Protein AF-A0A2E7BQ37-F1 (afdb_monome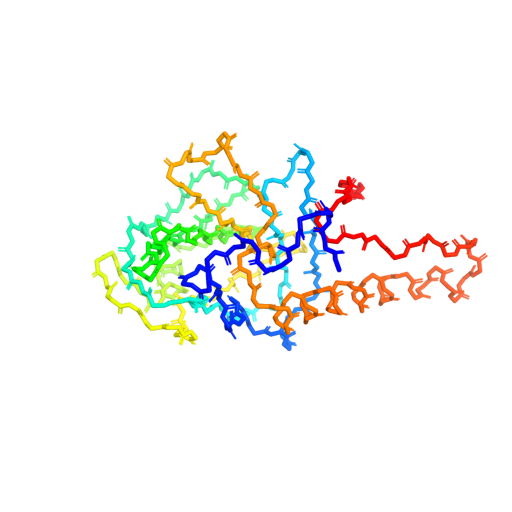r)

Sequence (196 aa):
MVNGISLSELPATQTMTVMPFDPAAVTLISAFGPSHTGIDINTITGGRFLSPGTGIVTLVQLNTGQGRPGTNYRVRIHLTSTGLNALYHFEIDGSISDQTQRDNILVALGDRVTAGQHIGNLWSLGPHAHVHFDMLDAGGRDAVRCPLVYFSPAVATTWESLYDTKIRERDRERIENNRGTFPSLPDLCNDVDLPN

Foldseek 3Di:
DPPPPPLVPPPPLQAFAAAQWDLVFFQAWWFDDPVALFIWTDGDAFTWGWASFWFWWADWAWQPVDDPPEGKIKIWTQHPSHRKIKIKIWDAVYYDDPVVSVVQAPDDHGDTHGHGHTGGTRRHPDPPTTIGIFIAHPVGSVPRAYPLSRYDPVNSVSVLVSNQVSVCVVCVVVVVVVVDDDDDRDDRGYDDTDDD

Mean predicted aligned error: 8.18 Å

Nearest PDB structures (foldseek):
  2hsi-assembly2_B  TM=7.087E-01  e=1.845E-05  Pseudomonas aeruginosa PAO1
  2hsi-assembly1_A  TM=6.575E-01  e=1.475E-05  Pseudomonas aeruginosa PAO1
  8a40-assembly1_H  TM=4.643E-01  e=3.265E+00  Sus scrofa
  3v0b-assembly1_B  TM=2.134E-01  e=5.450E-01  Clostridium botulinum
  2jgs-assembly1_A  TM=2.708E-01  e=4.083E+00  Gallus gallus

Structure (mmCIF, N/CA/C/O backbone):
data_AF-A0A2E7BQ37-F1
#
_entry.id   AF-A0A2E7BQ37-F1
#
loop_
_atom_site.group_PDB
_atom_site.id
_atom_site.type_symbol
_atom_site.label_atom_id
_atom_site.label_alt_id
_atom_site.label_comp_id
_atom_site.label_asym_id
_atom_site.label_entity_id
_atom_site.label_seq_id
_atom_site.pdbx_PDB_ins_code
_atom_site.Cartn_x
_atom_site.Cartn_y
_atom_site.Cartn_z
_atom_site.occupancy
_atom_site.B_iso_or_equiv
_atom_site.auth_seq_id
_atom_site.auth_comp_id
_atom_site.auth_asym_id
_atom_site.auth_atom_id
_atom_site.pdbx_PDB_model_num
ATOM 1 N N . MET A 1 1 ? 0.952 19.513 -12.136 1.00 34.28 1 MET A N 1
ATOM 2 C CA . MET A 1 1 ? -0.468 19.330 -12.494 1.00 34.28 1 MET A CA 1
ATOM 3 C C . MET A 1 1 ? -0.620 17.875 -12.864 1.00 34.28 1 MET A C 1
ATOM 5 O O . MET A 1 1 ? 0.094 17.459 -13.760 1.00 34.28 1 MET A O 1
ATOM 9 N N . VAL A 1 2 ? -1.461 17.119 -12.166 1.00 34.19 2 VAL A N 1
ATOM 10 C CA . VAL A 1 2 ? -1.855 15.777 -12.612 1.00 34.19 2 VAL A CA 1
ATOM 11 C C . VAL A 1 2 ? -3.301 15.927 -13.085 1.00 34.19 2 VAL A C 1
ATOM 13 O O . VAL A 1 2 ? -4.158 16.362 -12.318 1.00 34.19 2 VAL A O 1
ATOM 16 N N . ASN A 1 3 ? -3.544 15.696 -14.375 1.00 43.19 3 ASN A N 1
ATOM 17 C CA . ASN A 1 3 ? -4.869 15.659 -15.013 1.00 43.19 3 ASN A CA 1
ATOM 18 C C . ASN A 1 3 ? -5.728 16.938 -15.013 1.00 43.19 3 ASN A C 1
ATOM 20 O O . ASN A 1 3 ? -6.950 16.845 -14.995 1.00 43.19 3 ASN A O 1
ATOM 24 N N . GLY A 1 4 ? -5.145 18.142 -15.056 1.00 38.91 4 GLY A N 1
ATOM 25 C CA . GLY A 1 4 ? -5.941 19.380 -15.197 1.00 38.91 4 GLY A CA 1
ATOM 26 C C . GLY A 1 4 ? -6.894 19.672 -14.027 1.00 38.91 4 GLY A C 1
ATOM 27 O O . GLY A 1 4 ? -7.613 20.665 -14.058 1.00 38.91 4 GLY A O 1
ATOM 28 N N . ILE A 1 5 ? -6.855 18.848 -12.980 1.00 38.72 5 ILE A N 1
ATOM 29 C CA . ILE A 1 5 ? -7.420 19.128 -11.671 1.00 38.72 5 ILE A CA 1
ATOM 30 C C . ILE A 1 5 ? -6.373 19.977 -10.963 1.00 38.72 5 ILE A C 1
ATOM 32 O O . ILE A 1 5 ? -5.221 19.561 -10.782 1.00 38.72 5 ILE A O 1
ATOM 36 N N . SER A 1 6 ? -6.745 21.200 -10.599 1.00 40.78 6 SER A N 1
ATOM 37 C CA . SER A 1 6 ? -5.871 21.998 -9.756 1.00 40.78 6 SER A CA 1
ATOM 38 C C . SER A 1 6 ? -5.733 21.274 -8.418 1.00 40.78 6 SER A C 1
ATOM 40 O O . SER A 1 6 ? -6.725 20.991 -7.753 1.00 40.78 6 SER A O 1
ATOM 42 N N . LEU A 1 7 ? -4.498 21.008 -7.981 1.00 46.56 7 LEU A N 1
ATOM 43 C CA . LEU A 1 7 ? -4.211 20.447 -6.650 1.00 46.56 7 LEU A CA 1
ATOM 44 C C . LEU A 1 7 ? -4.758 21.337 -5.507 1.00 46.56 7 LEU A C 1
ATOM 46 O O . LEU A 1 7 ? -4.725 20.936 -4.350 1.00 46.56 7 LEU A O 1
ATOM 50 N N . SER A 1 8 ? -5.264 22.536 -5.831 1.00 45.88 8 SER A N 1
ATOM 51 C CA . SER A 1 8 ? -5.988 23.439 -4.933 1.00 45.88 8 SER A CA 1
ATOM 52 C C . SER A 1 8 ? -7.475 23.107 -4.734 1.00 45.88 8 SER A C 1
ATOM 54 O O . SER A 1 8 ? -8.118 23.785 -3.938 1.00 45.88 8 SER A O 1
ATOM 56 N N . GLU A 1 9 ? -8.050 22.152 -5.473 1.00 43.19 9 GLU A N 1
ATOM 57 C CA . GLU A 1 9 ? -9.492 21.839 -5.435 1.00 43.19 9 GLU A CA 1
ATOM 58 C C . GLU A 1 9 ? -9.845 20.623 -4.572 1.00 43.19 9 GLU A C 1
ATOM 60 O O . GLU A 1 9 ? -11.011 20.428 -4.228 1.00 43.19 9 GLU A O 1
ATOM 65 N N . LEU A 1 10 ? -8.856 19.825 -4.162 1.00 46.66 10 LEU A N 1
ATOM 66 C CA . LEU A 1 10 ? -9.069 18.859 -3.090 1.00 46.66 10 LEU A CA 1
ATOM 67 C C . LEU A 1 10 ? -9.113 19.631 -1.765 1.00 46.66 10 LEU A C 1
ATOM 69 O O . LEU A 1 10 ? -8.210 20.434 -1.509 1.00 46.66 10 LEU A O 1
ATOM 73 N N . PRO A 1 11 ? -10.124 19.421 -0.901 1.00 47.25 11 PRO A N 1
ATOM 74 C CA . PRO A 1 11 ? -10.109 20.014 0.427 1.00 47.25 11 PRO A CA 1
ATOM 75 C C . PRO A 1 11 ? -8.782 19.647 1.099 1.00 47.25 11 PRO A C 1
ATOM 77 O O . PRO A 1 11 ? -8.430 18.470 1.128 1.00 47.25 11 PRO A O 1
ATOM 80 N N . ALA A 1 12 ? -8.052 20.617 1.659 1.00 49.47 12 ALA A N 1
ATOM 81 C CA . ALA A 1 12 ? -6.777 20.378 2.355 1.00 49.47 12 ALA A CA 1
ATOM 82 C C . ALA A 1 12 ? -6.877 19.305 3.470 1.00 49.47 12 ALA A C 1
ATOM 84 O O . ALA A 1 12 ? -5.876 18.759 3.924 1.00 49.47 12 ALA A O 1
ATOM 85 N N . THR A 1 13 ? -8.099 18.975 3.893 1.00 51.28 13 THR A N 1
ATOM 86 C CA . THR A 1 13 ? -8.473 17.885 4.799 1.00 51.28 13 THR A CA 1
ATOM 87 C C . THR A 1 13 ? -8.436 16.476 4.189 1.00 51.28 13 THR A C 1
ATOM 89 O O . THR A 1 13 ? -8.614 15.518 4.933 1.00 51.28 13 THR A O 1
ATOM 92 N N . GLN A 1 14 ? -8.178 16.305 2.887 1.00 60.66 14 GLN A N 1
ATOM 93 C CA . GLN A 1 14 ? -8.137 15.004 2.199 1.00 60.66 14 GLN A CA 1
ATOM 94 C C . GLN A 1 14 ? -6.744 14.585 1.706 1.00 60.66 14 GLN A C 1
ATOM 96 O O . GLN A 1 14 ? -6.645 13.714 0.849 1.00 60.66 14 GLN A O 1
ATOM 101 N N . THR A 1 15 ? -5.665 15.173 2.224 1.00 78.12 15 THR A N 1
ATOM 102 C CA . THR A 1 15 ? -4.306 14.921 1.718 1.00 78.12 15 THR A CA 1
ATOM 103 C C . THR A 1 15 ? -3.449 14.126 2.704 1.00 78.12 15 THR A C 1
ATOM 105 O O . THR A 1 15 ? -3.276 14.519 3.856 1.00 78.12 15 THR A O 1
ATOM 108 N N . MET A 1 16 ? -2.872 13.015 2.242 1.00 90.19 16 MET A N 1
ATOM 109 C CA . MET A 1 16 ? -1.970 12.169 3.014 1.00 90.19 16 MET A CA 1
ATOM 110 C C . MET A 1 16 ? -0.533 12.650 2.827 1.00 90.19 16 MET A C 1
ATOM 112 O O . MET A 1 16 ? -0.061 12.864 1.709 1.00 90.19 16 MET A O 1
ATOM 116 N N . THR A 1 17 ? 0.182 12.827 3.932 1.00 91.50 17 THR A N 1
ATOM 117 C CA . THR A 1 17 ? 1.551 13.366 3.942 1.00 91.50 17 THR A CA 1
ATOM 118 C C 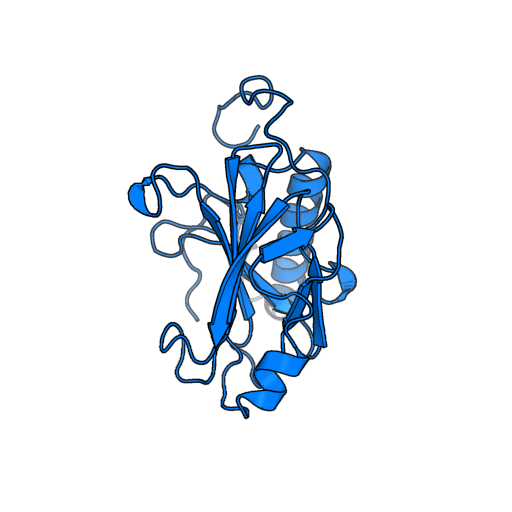. THR A 1 17 ? 2.610 12.307 4.231 1.00 91.50 17 THR A C 1
ATOM 120 O O . THR A 1 17 ? 3.792 12.634 4.286 1.00 91.50 17 THR A O 1
ATOM 123 N N . VAL A 1 18 ? 2.206 11.044 4.386 1.00 93.50 18 VAL A N 1
ATOM 124 C CA . VAL A 1 18 ? 3.095 9.931 4.728 1.00 93.50 18 VAL A CA 1
ATOM 125 C C . VAL A 1 18 ? 3.078 8.877 3.626 1.00 93.50 18 VAL A C 1
ATOM 127 O O . VAL A 1 18 ? 2.018 8.558 3.093 1.00 93.50 18 VAL A O 1
ATOM 130 N N . MET A 1 19 ? 4.252 8.331 3.293 1.00 94.94 19 MET A N 1
ATOM 131 C CA . MET A 1 19 ? 4.384 7.203 2.366 1.00 94.94 19 MET A CA 1
ATOM 132 C C . MET A 1 19 ? 3.709 5.944 2.940 1.00 94.94 19 MET A C 1
ATOM 134 O O . MET A 1 19 ? 3.917 5.642 4.116 1.00 94.94 19 MET A O 1
ATOM 138 N N . PRO A 1 20 ? 2.960 5.165 2.138 1.00 96.25 20 PRO A N 1
ATOM 139 C CA . PRO A 1 20 ? 2.318 3.935 2.605 1.00 96.25 20 PRO A CA 1
ATOM 140 C C . PRO A 1 20 ? 3.263 2.721 2.689 1.00 96.25 20 PRO A C 1
ATOM 142 O O . PRO A 1 20 ? 2.817 1.612 2.979 1.00 96.25 20 PRO A O 1
ATOM 145 N N . PHE A 1 21 ? 4.558 2.896 2.432 1.00 95.81 21 PHE A N 1
ATOM 146 C CA . PHE A 1 21 ? 5.584 1.854 2.497 1.00 95.81 21 PHE A CA 1
ATOM 147 C C . PHE A 1 21 ? 6.970 2.471 2.705 1.00 95.81 21 PHE A C 1
ATOM 149 O O . PHE A 1 21 ? 7.150 3.683 2.564 1.00 95.81 21 PHE A O 1
ATOM 156 N N . ASP A 1 22 ? 7.946 1.627 3.033 1.00 94.38 22 ASP A N 1
ATOM 157 C CA . ASP A 1 22 ? 9.361 1.997 3.082 1.00 94.38 22 ASP A CA 1
ATOM 158 C C . ASP A 1 22 ? 9.964 2.070 1.662 1.00 94.38 22 ASP A C 1
ATOM 160 O O . ASP A 1 22 ? 10.141 1.029 1.018 1.00 94.38 22 ASP A O 1
ATOM 164 N N . PRO A 1 23 ? 10.301 3.269 1.151 1.00 91.38 23 PRO A N 1
ATOM 165 C CA . PRO A 1 23 ? 10.771 3.436 -0.221 1.00 91.38 23 PRO A CA 1
ATOM 166 C C . PRO A 1 23 ? 12.137 2.794 -0.482 1.00 91.38 23 PRO A C 1
ATOM 168 O O . PRO A 1 23 ? 12.443 2.472 -1.629 1.00 91.38 23 PRO A O 1
ATOM 171 N N . ALA A 1 24 ? 12.951 2.570 0.555 1.00 89.75 24 ALA A N 1
ATOM 172 C CA . ALA A 1 24 ? 14.268 1.958 0.398 1.00 89.75 24 ALA A CA 1
ATOM 173 C C . ALA A 1 24 ? 14.191 0.458 0.059 1.00 89.75 24 ALA A C 1
ATOM 175 O O . ALA A 1 24 ? 15.144 -0.098 -0.483 1.00 89.75 24 ALA A O 1
ATOM 176 N N . ALA A 1 25 ? 13.065 -0.194 0.366 1.00 88.75 25 ALA A N 1
ATOM 177 C CA . ALA A 1 25 ? 12.859 -1.623 0.144 1.00 88.75 25 ALA A CA 1
ATOM 178 C C . ALA A 1 25 ? 12.260 -1.954 -1.237 1.00 88.75 25 ALA A C 1
ATOM 180 O O . ALA A 1 25 ? 12.135 -3.134 -1.572 1.00 88.75 25 ALA A O 1
ATOM 181 N N . VAL A 1 26 ? 11.865 -0.946 -2.022 1.00 89.00 26 VAL A N 1
ATOM 182 C CA . VAL A 1 26 ? 11.151 -1.130 -3.293 1.00 89.00 26 VAL A CA 1
ATOM 183 C C . VAL A 1 26 ? 12.063 -1.684 -4.383 1.00 89.00 26 VAL A C 1
ATOM 185 O O . VAL A 1 26 ? 13.160 -1.176 -4.626 1.00 89.00 26 VAL A O 1
ATOM 188 N N . THR A 1 27 ? 11.569 -2.697 -5.092 1.00 85.38 27 THR A N 1
ATOM 189 C CA . THR A 1 27 ? 12.249 -3.330 -6.232 1.00 85.38 27 THR A CA 1
ATOM 190 C C . THR A 1 27 ? 11.570 -3.016 -7.562 1.00 85.38 27 THR A C 1
ATOM 192 O O . THR A 1 27 ? 12.266 -2.794 -8.548 1.00 85.38 27 THR A O 1
ATOM 195 N N . LEU A 1 28 ? 10.239 -2.936 -7.585 1.00 83.81 28 LEU A N 1
ATOM 196 C CA . LEU A 1 28 ? 9.426 -2.608 -8.758 1.00 83.81 28 LEU A CA 1
ATOM 197 C C . LEU A 1 28 ? 8.161 -1.871 -8.301 1.00 83.81 28 LEU A C 1
ATOM 199 O O . LEU A 1 28 ? 7.677 -2.099 -7.192 1.00 83.81 28 LEU A O 1
ATOM 203 N N . ILE A 1 29 ? 7.641 -0.999 -9.162 1.00 83.75 29 ILE A N 1
ATOM 204 C CA . ILE A 1 29 ? 6.313 -0.403 -9.023 1.00 83.75 29 ILE A CA 1
ATOM 205 C C . ILE A 1 29 ? 5.569 -0.608 -10.347 1.00 83.75 29 ILE A C 1
ATOM 207 O O . ILE A 1 29 ? 6.148 -0.335 -11.402 1.00 83.75 29 ILE A O 1
ATOM 211 N N . SER A 1 30 ? 4.315 -1.062 -10.294 1.00 85.56 30 SER A N 1
ATOM 212 C CA . SER A 1 30 ? 3.430 -1.143 -11.469 1.00 85.56 30 SER A CA 1
ATOM 213 C C . SER A 1 30 ? 2.377 -0.040 -11.414 1.00 85.56 30 SER A C 1
ATOM 215 O O . SER A 1 30 ? 1.754 0.172 -10.373 1.00 85.56 30 SER A O 1
ATOM 217 N N . ALA A 1 31 ? 2.195 0.661 -12.533 1.00 85.50 31 ALA A N 1
ATOM 218 C CA . ALA A 1 31 ? 1.341 1.841 -12.636 1.00 85.50 31 ALA A CA 1
ATOM 219 C C . ALA A 1 31 ? -0.152 1.519 -12.573 1.00 85.50 31 ALA A C 1
ATOM 221 O O . ALA A 1 31 ? -0.579 0.442 -12.979 1.00 85.50 31 ALA A O 1
ATOM 222 N N . PHE A 1 32 ? -0.934 2.488 -12.105 1.00 84.31 32 PHE A N 1
ATOM 223 C CA . PHE A 1 32 ? -2.390 2.467 -12.185 1.00 84.31 32 PHE A CA 1
ATOM 224 C C . PHE A 1 32 ? -2.842 2.627 -13.640 1.00 84.31 32 PHE A C 1
ATOM 226 O O . PHE A 1 32 ? -2.328 3.488 -14.352 1.00 84.31 32 PHE A O 1
ATOM 233 N N . GLY A 1 33 ? -3.860 1.868 -14.050 1.00 79.12 33 GLY A N 1
ATOM 234 C CA . GLY A 1 33 ? -4.392 1.926 -15.410 1.00 79.12 33 GLY A CA 1
ATOM 235 C C . GLY A 1 33 ? -5.801 1.338 -15.554 1.00 79.12 33 GLY A C 1
ATOM 236 O O . GLY A 1 33 ? -6.381 0.838 -14.591 1.00 79.12 33 GLY A O 1
ATOM 237 N N . PRO A 1 34 ? -6.389 1.354 -16.767 1.00 71.25 34 PRO A N 1
ATOM 238 C CA . PRO A 1 34 ? -7.774 0.921 -16.994 1.00 71.25 34 PRO A CA 1
ATOM 239 C C . PRO A 1 34 ? -8.095 -0.518 -16.552 1.00 71.25 34 PRO A C 1
ATOM 241 O O . PRO A 1 34 ? -9.232 -0.805 -16.181 1.00 71.25 34 PRO A O 1
ATOM 244 N N . SER A 1 35 ? -7.113 -1.422 -16.598 1.00 75.81 35 SER A N 1
ATOM 245 C CA . SER A 1 35 ? -7.212 -2.821 -16.153 1.00 75.81 35 SER A CA 1
ATOM 246 C C . SER A 1 35 ? -6.645 -3.070 -14.751 1.00 75.81 35 SER A C 1
ATOM 248 O O . SER A 1 35 ? -6.803 -4.175 -14.231 1.00 75.81 35 SER A O 1
ATOM 250 N N . HIS A 1 36 ? -6.032 -2.060 -14.128 1.00 80.31 36 HIS A N 1
ATOM 251 C CA . HIS A 1 36 ? -5.280 -2.175 -12.885 1.00 80.31 36 HIS A CA 1
ATOM 252 C C . HIS A 1 36 ? -5.648 -1.025 -11.932 1.00 80.31 36 HIS A C 1
ATOM 254 O O . HIS A 1 36 ? -5.140 0.090 -12.029 1.00 80.31 36 HIS A O 1
ATOM 260 N N . THR A 1 37 ? -6.586 -1.294 -11.018 1.00 80.06 37 THR A N 1
ATOM 261 C CA . THR A 1 37 ? -7.259 -0.262 -10.205 1.00 80.06 37 THR A CA 1
ATOM 262 C C . THR A 1 37 ? -6.438 0.271 -9.027 1.00 80.06 37 THR A C 1
ATOM 264 O O . THR A 1 37 ? -6.920 1.133 -8.299 1.00 80.06 37 THR A O 1
ATOM 267 N N . GLY A 1 38 ? -5.198 -0.181 -8.863 1.00 88.44 38 GLY A N 1
ATOM 268 C CA . GLY A 1 38 ? -4.312 0.202 -7.770 1.00 88.44 38 GLY A CA 1
ATOM 269 C C . GLY A 1 38 ? -2.899 0.476 -8.268 1.00 88.44 38 GLY A C 1
ATOM 270 O O . GLY A 1 38 ? -2.665 0.655 -9.460 1.00 88.44 38 GLY A O 1
ATOM 271 N N . ILE A 1 39 ? -1.958 0.535 -7.335 1.00 91.94 39 ILE A N 1
ATOM 272 C CA . ILE A 1 39 ? -0.526 0.563 -7.640 1.00 91.94 39 ILE A CA 1
ATOM 273 C C . ILE A 1 39 ? 0.097 -0.650 -6.974 1.00 91.94 39 ILE A C 1
ATOM 275 O O . ILE A 1 39 ? -0.102 -0.860 -5.774 1.00 91.94 39 ILE A O 1
ATOM 279 N N . ASP A 1 40 ? 0.870 -1.417 -7.734 1.00 93.44 40 ASP A N 1
ATOM 280 C CA . ASP A 1 40 ? 1.588 -2.554 -7.174 1.00 93.44 40 ASP A CA 1
ATOM 281 C C . ASP A 1 40 ? 2.947 -2.096 -6.676 1.00 93.44 40 ASP A C 1
ATOM 283 O O . ASP A 1 40 ? 3.678 -1.391 -7.374 1.00 93.44 40 ASP A O 1
ATOM 287 N N . ILE A 1 41 ? 3.288 -2.514 -5.462 1.00 94.44 41 ILE A N 1
ATOM 288 C CA . ILE A 1 41 ? 4.579 -2.241 -4.841 1.00 94.44 41 ILE A CA 1
ATOM 289 C C . ILE A 1 41 ? 5.267 -3.566 -4.556 1.00 94.44 41 ILE A C 1
ATOM 291 O O . ILE A 1 41 ? 4.922 -4.280 -3.608 1.00 94.44 41 ILE A O 1
ATOM 295 N N . ASN A 1 42 ? 6.283 -3.882 -5.350 1.00 92.62 42 ASN A N 1
ATOM 296 C CA . ASN A 1 42 ? 7.164 -5.005 -5.083 1.00 92.62 42 ASN A CA 1
ATOM 297 C C . ASN A 1 42 ? 8.290 -4.526 -4.173 1.00 92.62 42 ASN A C 1
ATOM 299 O O . ASN A 1 42 ? 8.860 -3.444 -4.346 1.00 92.62 42 ASN A O 1
ATOM 303 N N . THR A 1 43 ? 8.637 -5.359 -3.201 1.00 89.81 43 THR A N 1
ATOM 304 C CA . THR A 1 43 ? 9.726 -5.079 -2.269 1.00 89.81 43 THR A CA 1
ATOM 305 C C . THR A 1 43 ? 10.622 -6.298 -2.125 1.00 89.81 43 THR A C 1
ATOM 307 O O . THR A 1 43 ? 10.237 -7.418 -2.473 1.00 89.81 43 THR A O 1
ATOM 310 N N . ILE A 1 44 ? 11.823 -6.088 -1.589 1.00 83.31 44 ILE A N 1
ATOM 311 C CA . ILE A 1 44 ? 12.607 -7.189 -1.024 1.00 83.31 44 ILE A CA 1
ATOM 312 C C . ILE A 1 44 ? 11.785 -7.911 0.055 1.00 83.31 44 ILE A C 1
ATOM 314 O O . ILE A 1 44 ? 10.932 -7.305 0.708 1.00 83.31 44 ILE A O 1
ATOM 318 N N . THR A 1 45 ? 12.036 -9.205 0.266 1.00 80.12 45 THR A N 1
ATOM 319 C CA . THR A 1 45 ? 11.343 -9.982 1.304 1.00 80.12 45 THR A CA 1
ATOM 320 C C . THR A 1 45 ? 11.408 -9.269 2.658 1.00 80.12 45 THR A C 1
ATOM 322 O O . THR A 1 45 ? 12.487 -8.897 3.119 1.00 80.12 45 THR A O 1
ATOM 325 N N . GLY A 1 46 ? 10.247 -9.084 3.295 1.00 80.31 46 GLY A N 1
ATOM 326 C CA . GLY A 1 46 ? 10.114 -8.357 4.559 1.00 80.31 46 GLY A CA 1
ATOM 327 C C . GLY A 1 46 ? 9.866 -6.851 4.413 1.00 80.31 46 GLY A C 1
ATOM 328 O O . GLY A 1 46 ? 9.869 -6.151 5.426 1.00 80.31 46 GLY A O 1
ATOM 329 N N . GLY A 1 47 ? 9.645 -6.341 3.194 1.00 90.19 47 GLY A N 1
ATOM 330 C CA . GLY A 1 47 ? 9.348 -4.928 2.949 1.00 90.19 47 GLY A CA 1
ATOM 331 C C . GLY A 1 47 ? 8.190 -4.410 3.802 1.00 90.19 47 GLY A C 1
ATOM 332 O O . GLY A 1 47 ? 7.164 -5.077 3.953 1.00 90.19 47 GLY A O 1
ATOM 333 N N . ARG A 1 48 ? 8.377 -3.223 4.390 1.00 95.19 48 ARG A N 1
ATOM 334 C CA . ARG A 1 48 ? 7.501 -2.658 5.425 1.00 95.19 48 ARG A CA 1
ATOM 335 C C . ARG A 1 48 ? 6.428 -1.765 4.815 1.00 95.19 48 ARG A C 1
ATOM 337 O O . ARG A 1 48 ? 6.742 -0.850 4.056 1.00 95.19 48 ARG A O 1
ATOM 344 N N . PHE A 1 49 ? 5.184 -1.978 5.230 1.00 98.00 49 PHE A N 1
ATOM 345 C CA . PHE A 1 49 ? 4.028 -1.189 4.806 1.00 98.00 49 PHE A CA 1
ATOM 346 C C . PHE A 1 49 ? 3.484 -0.369 5.970 1.00 98.00 49 PHE A C 1
ATOM 348 O O . PHE A 1 49 ? 3.422 -0.834 7.111 1.00 98.00 49 PHE A O 1
ATOM 355 N N . LEU A 1 50 ? 3.125 0.878 5.688 1.00 97.94 50 LEU A N 1
ATOM 356 C CA . LEU A 1 50 ? 2.795 1.899 6.675 1.00 97.94 50 LEU A CA 1
ATOM 357 C C . LEU A 1 50 ? 1.382 2.423 6.429 1.00 97.94 50 LEU A C 1
ATOM 359 O O . LEU A 1 50 ? 0.973 2.553 5.281 1.00 97.94 50 LEU A O 1
ATOM 363 N N . SER A 1 51 ? 0.658 2.794 7.484 1.00 97.25 51 SER A N 1
ATOM 364 C CA . SER A 1 51 ? -0.615 3.503 7.331 1.00 97.25 51 SER A CA 1
ATOM 365 C C . SER A 1 51 ? -0.368 4.888 6.713 1.00 97.25 51 SER A C 1
ATOM 367 O O . SER A 1 51 ? 0.457 5.638 7.242 1.00 97.25 51 SER A O 1
ATOM 369 N N . PRO A 1 52 ? -1.086 5.302 5.654 1.00 95.62 52 PRO A N 1
ATOM 370 C CA . PRO A 1 52 ? -0.841 6.584 4.995 1.00 95.62 52 PRO A CA 1
ATOM 371 C C . PRO A 1 52 ? -1.482 7.755 5.760 1.00 95.62 52 PRO A C 1
ATOM 373 O O . PRO A 1 52 ? -1.187 8.922 5.507 1.00 95.62 52 PRO A O 1
ATOM 376 N N . GLY A 1 53 ? -2.358 7.446 6.719 1.00 94.50 53 GLY A N 1
ATOM 377 C CA . GLY A 1 53 ? -3.062 8.404 7.558 1.00 94.50 53 GLY A CA 1
ATOM 378 C C . GLY A 1 53 ? -3.496 7.788 8.887 1.00 94.50 53 GLY A C 1
ATOM 379 O O . GLY A 1 53 ? -3.339 6.590 9.124 1.00 94.50 53 GLY A O 1
ATOM 380 N N . THR A 1 54 ? -4.051 8.616 9.765 1.00 94.75 54 THR A N 1
ATOM 381 C CA . THR A 1 54 ? -4.682 8.146 11.005 1.00 94.75 54 THR A CA 1
ATOM 382 C C . THR A 1 54 ? -6.038 7.522 10.687 1.00 94.75 54 THR A C 1
ATOM 384 O O . THR A 1 54 ? -6.815 8.081 9.907 1.00 94.75 54 THR A O 1
ATOM 387 N N . GLY A 1 55 ? -6.336 6.370 11.284 1.00 95.00 55 GLY A N 1
ATOM 388 C CA . GLY A 1 55 ? -7.532 5.616 10.938 1.00 95.00 55 GLY A CA 1
ATOM 389 C C . GLY A 1 55 ? -7.870 4.473 11.884 1.00 95.00 55 GLY A C 1
ATOM 390 O O . GLY A 1 55 ? -7.290 4.327 12.960 1.00 95.00 55 GLY A O 1
ATOM 391 N N . ILE A 1 56 ? -8.838 3.667 11.458 1.00 96.75 56 ILE A N 1
ATOM 392 C CA . ILE A 1 56 ? -9.287 2.451 12.139 1.00 96.75 56 ILE A CA 1
ATOM 393 C C . ILE A 1 56 ? -9.154 1.286 11.164 1.00 96.75 56 ILE A C 1
ATOM 395 O O . ILE A 1 56 ? -9.587 1.386 10.015 1.00 96.75 56 ILE A O 1
ATOM 399 N N . VAL A 1 57 ? -8.583 0.171 11.607 1.00 97.81 57 VAL A N 1
ATOM 400 C CA . VAL A 1 57 ? -8.515 -1.057 10.810 1.00 97.81 57 VAL A CA 1
ATOM 401 C C . VAL A 1 57 ? -9.916 -1.655 10.694 1.00 97.81 57 VAL A C 1
ATOM 403 O O . VAL A 1 57 ? -10.529 -2.033 11.691 1.00 97.81 57 VAL A O 1
ATOM 406 N N . THR A 1 58 ? -10.434 -1.752 9.471 1.00 96.25 58 THR A N 1
ATOM 407 C CA . THR A 1 58 ? -11.800 -2.227 9.176 1.00 96.25 58 THR A CA 1
ATOM 408 C C . THR A 1 58 ? -11.839 -3.559 8.439 1.00 96.25 58 THR A C 1
ATOM 410 O O . THR A 1 58 ? -12.921 -4.091 8.188 1.00 96.25 58 THR A O 1
ATOM 413 N N . LEU A 1 59 ? -10.681 -4.099 8.059 1.00 95.88 59 LEU A N 1
ATOM 414 C CA . LEU A 1 59 ? -10.557 -5.436 7.493 1.00 95.88 59 LEU A CA 1
ATOM 415 C C . LEU A 1 59 ? -9.180 -6.001 7.823 1.00 95.88 59 LEU A C 1
ATOM 417 O O . LEU A 1 59 ? -8.172 -5.343 7.579 1.00 95.88 59 LEU A O 1
ATOM 421 N N . VAL A 1 60 ? -9.166 -7.244 8.292 1.00 96.69 60 VAL A N 1
ATOM 422 C CA . VAL A 1 60 ? -8.010 -8.138 8.234 1.00 96.69 60 VAL A CA 1
ATOM 423 C C . VAL A 1 60 ? -8.528 -9.443 7.651 1.00 96.69 60 VAL A C 1
ATOM 425 O O . VAL A 1 60 ? -9.455 -10.037 8.202 1.00 96.69 60 VAL A O 1
ATOM 428 N N . GLN A 1 61 ? -7.990 -9.857 6.510 1.00 95.00 61 GLN A N 1
ATOM 429 C CA . GLN A 1 61 ? -8.427 -11.062 5.812 1.00 95.00 61 GLN A CA 1
ATOM 430 C C . GLN A 1 61 ? -7.213 -11.915 5.461 1.00 95.00 61 GLN A C 1
ATOM 432 O O . GLN A 1 61 ? -6.265 -11.420 4.859 1.00 95.00 61 GLN A O 1
ATOM 437 N N . LEU A 1 62 ? -7.266 -13.193 5.823 1.00 93.81 62 LEU A N 1
ATOM 438 C CA . LEU A 1 62 ? -6.286 -14.207 5.433 1.00 93.81 62 LEU A CA 1
ATOM 439 C C . LEU A 1 62 ? -6.826 -15.004 4.248 1.00 93.81 62 LEU A C 1
ATOM 441 O O . LEU A 1 62 ? -8.045 -15.068 4.072 1.00 93.81 62 LEU A O 1
ATOM 445 N N . ASN A 1 63 ? -5.935 -15.637 3.488 1.00 88.19 63 ASN A N 1
ATOM 446 C CA . ASN A 1 63 ? -6.272 -16.526 2.372 1.00 88.19 63 ASN A CA 1
ATOM 447 C C . ASN A 1 63 ? -7.371 -15.956 1.472 1.00 88.19 63 ASN A C 1
ATOM 449 O O . ASN A 1 63 ? -8.438 -16.548 1.309 1.00 88.19 63 ASN A O 1
ATOM 453 N N . THR A 1 64 ? -7.131 -14.774 0.912 1.00 83.44 64 THR A N 1
ATOM 454 C CA . THR A 1 64 ? -8.170 -14.019 0.195 1.00 83.44 64 THR A CA 1
ATOM 455 C C . THR A 1 64 ? -8.771 -14.781 -0.990 1.00 83.44 64 THR A C 1
ATOM 457 O O . THR A 1 64 ? -9.873 -14.442 -1.417 1.00 83.44 64 THR A O 1
ATOM 460 N N . GLY A 1 65 ? -8.060 -15.779 -1.535 1.00 78.69 65 GLY A N 1
ATOM 461 C CA . GLY A 1 65 ? -8.448 -16.500 -2.752 1.00 78.69 65 GLY A CA 1
ATOM 462 C C . GLY A 1 65 ? -8.482 -15.594 -3.987 1.00 78.69 65 GLY A C 1
ATOM 463 O O . GLY A 1 65 ? -9.153 -15.905 -4.965 1.00 78.69 65 GLY A O 1
ATOM 464 N N . GLN A 1 66 ? -7.824 -14.437 -3.905 1.00 71.38 66 GLN A N 1
ATOM 465 C CA . GLN A 1 66 ? -7.816 -13.375 -4.904 1.00 71.38 66 GLN A CA 1
ATOM 466 C C . GLN A 1 66 ? -6.370 -13.005 -5.227 1.00 71.38 66 GLN A C 1
ATOM 468 O O . GLN A 1 66 ? -5.527 -13.004 -4.323 1.00 71.38 66 GLN A O 1
ATOM 473 N N . GLY A 1 67 ? -6.116 -12.643 -6.484 1.00 66.88 67 GLY A N 1
ATOM 474 C CA . GLY A 1 67 ? -4.764 -12.449 -7.007 1.00 66.88 67 GLY A CA 1
ATOM 475 C C . GLY A 1 67 ? -4.185 -13.732 -7.600 1.00 66.88 67 GLY A C 1
ATOM 476 O O . GLY A 1 67 ? -4.927 -14.665 -7.933 1.00 66.88 67 GLY A O 1
ATOM 477 N N . ARG A 1 68 ? -2.856 -13.804 -7.724 1.00 67.25 68 ARG A N 1
ATOM 478 C CA . ARG A 1 68 ? -2.177 -15.045 -8.144 1.00 67.25 68 ARG A CA 1
ATOM 479 C C . ARG A 1 68 ? -2.397 -16.180 -7.125 1.00 67.25 68 ARG A C 1
ATOM 481 O O . ARG A 1 68 ? -2.593 -15.892 -5.940 1.00 67.25 68 ARG A O 1
ATOM 488 N N . PRO A 1 69 ? -2.370 -17.464 -7.553 1.00 65.94 69 PRO A N 1
ATOM 489 C CA . PRO A 1 69 ? -2.540 -18.605 -6.656 1.00 65.94 69 PRO A CA 1
ATOM 490 C C . PRO A 1 69 ? -1.598 -18.523 -5.454 1.00 65.94 69 PRO A C 1
ATOM 492 O O . PRO A 1 69 ? -0.380 -18.479 -5.614 1.00 65.94 69 PRO A O 1
ATOM 495 N N . GLY A 1 70 ? -2.166 -18.506 -4.252 1.00 69.31 70 GLY A N 1
ATOM 496 C CA . GLY A 1 70 ? -1.380 -18.365 -3.040 1.00 69.31 70 GLY A CA 1
ATOM 497 C C . GLY A 1 70 ? -2.205 -18.048 -1.804 1.00 69.31 70 GLY A C 1
ATOM 498 O O . GLY A 1 70 ? -3.426 -17.884 -1.852 1.00 69.31 70 GLY A O 1
ATOM 499 N N . THR A 1 71 ? -1.515 -17.960 -0.675 1.00 83.50 71 THR A N 1
ATOM 500 C CA . THR A 1 71 ? -2.101 -17.639 0.632 1.00 83.50 71 THR A CA 1
ATOM 501 C C . THR A 1 71 ? -1.943 -16.145 0.919 1.00 83.50 71 THR A C 1
ATOM 503 O O . THR A 1 71 ? -1.197 -15.729 1.808 1.00 83.50 71 THR A O 1
ATOM 506 N N . ASN A 1 72 ? -2.603 -15.341 0.084 1.00 92.69 72 ASN A N 1
ATOM 507 C CA . ASN A 1 72 ? -2.570 -13.880 0.120 1.00 92.69 72 ASN A CA 1
ATOM 508 C C . ASN A 1 72 ? -3.371 -13.338 1.310 1.00 92.69 72 ASN A C 1
ATOM 510 O O . ASN A 1 72 ? -4.361 -13.946 1.724 1.00 92.69 72 ASN A O 1
ATOM 514 N N . TYR A 1 73 ? -3.005 -12.155 1.802 1.00 95.31 73 TYR A N 1
ATOM 515 C CA . TYR A 1 73 ? -3.689 -11.496 2.917 1.00 95.31 73 TYR A CA 1
ATOM 516 C C . TYR A 1 73 ? -3.974 -10.022 2.629 1.00 95.31 73 TYR A C 1
ATOM 518 O O . TYR A 1 73 ? -3.393 -9.416 1.732 1.00 95.31 73 TYR A O 1
ATOM 526 N N . ARG A 1 74 ? -4.924 -9.440 3.366 1.00 95.50 74 ARG A N 1
ATOM 527 C CA . ARG A 1 74 ? -5.386 -8.060 3.183 1.00 95.50 74 ARG A CA 1
ATOM 528 C C . ARG A 1 74 ? -5.542 -7.322 4.498 1.00 95.50 74 ARG A C 1
A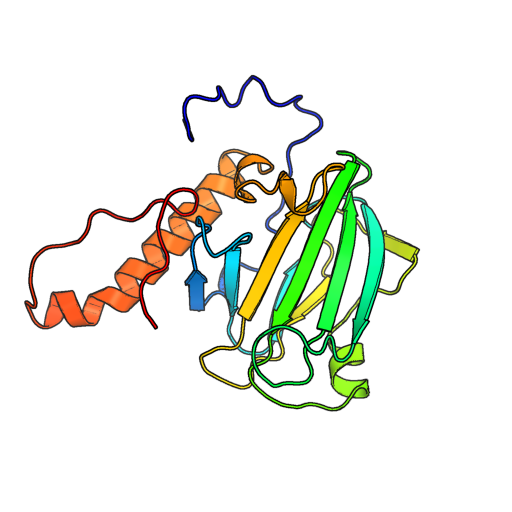TOM 530 O O . ARG A 1 74 ? -6.020 -7.889 5.481 1.00 95.50 74 ARG A O 1
ATOM 537 N N . VAL A 1 75 ? -5.249 -6.028 4.453 1.00 97.94 75 VAL A N 1
ATOM 538 C CA . VAL A 1 75 ? -5.548 -5.060 5.511 1.00 97.94 75 VAL A CA 1
ATOM 539 C C . VAL A 1 75 ? -6.274 -3.873 4.890 1.00 97.94 75 VAL A C 1
ATOM 541 O O . VAL A 1 75 ? -5.824 -3.331 3.884 1.00 97.94 75 VAL A O 1
ATOM 544 N N . ARG A 1 76 ? -7.390 -3.446 5.489 1.00 96.81 76 ARG A N 1
ATOM 545 C CA . ARG A 1 76 ? -8.075 -2.198 5.118 1.00 96.81 76 ARG A CA 1
ATOM 546 C C . ARG A 1 76 ? -8.136 -1.258 6.303 1.00 96.81 76 ARG A C 1
ATOM 548 O O . ARG A 1 76 ? -8.522 -1.668 7.397 1.00 96.81 76 ARG A O 1
ATOM 555 N N . ILE A 1 77 ? -7.830 0.007 6.056 1.00 96.75 77 ILE A N 1
ATOM 556 C CA . ILE A 1 77 ? -7.854 1.072 7.054 1.00 96.75 77 ILE A CA 1
ATOM 557 C C . ILE A 1 77 ? -8.832 2.137 6.584 1.00 96.75 77 ILE A C 1
ATOM 559 O O . ILE A 1 77 ? -8.653 2.714 5.515 1.00 96.75 77 ILE A O 1
ATOM 563 N N . HIS A 1 78 ? -9.847 2.414 7.395 1.00 94.00 78 HIS A N 1
ATOM 564 C CA . HIS A 1 78 ? -10.699 3.580 7.213 1.00 94.00 78 HIS A CA 1
ATOM 565 C C . HIS A 1 78 ? -10.004 4.807 7.808 1.00 94.00 78 HIS A C 1
ATOM 567 O O . HIS A 1 78 ? -9.785 4.880 9.020 1.00 94.00 78 HIS A O 1
ATOM 573 N N . LEU A 1 79 ? -9.630 5.756 6.956 1.00 93.19 79 LEU A N 1
ATOM 574 C CA . LEU A 1 79 ? -8.884 6.954 7.322 1.00 93.19 79 LEU A CA 1
ATOM 575 C C . LEU A 1 79 ? -9.839 8.000 7.895 1.00 93.19 79 LEU A C 1
ATOM 577 O O . LEU A 1 79 ? -10.641 8.596 7.179 1.00 93.19 79 LEU A O 1
ATOM 581 N N . THR A 1 80 ? -9.745 8.259 9.197 1.00 87.44 80 THR A N 1
ATOM 582 C CA . THR A 1 80 ? -10.728 9.088 9.913 1.00 87.44 80 THR A CA 1
ATOM 583 C C . THR A 1 80 ? -10.671 10.563 9.527 1.00 87.44 80 THR A C 1
ATOM 585 O O . THR A 1 80 ? -11.654 11.273 9.702 1.00 87.44 80 THR A O 1
ATOM 588 N N . SER A 1 81 ? -9.532 11.043 9.021 1.00 80.00 81 SER A N 1
ATOM 589 C CA . SER A 1 81 ? -9.382 12.435 8.583 1.00 80.00 81 SER A CA 1
ATOM 590 C C . SER A 1 81 ? -10.059 12.718 7.243 1.00 80.00 81 SER A C 1
ATOM 592 O O . SER A 1 81 ? -10.423 13.860 6.985 1.00 80.00 81 SER A O 1
ATOM 594 N N . THR A 1 82 ? -10.221 11.700 6.393 1.00 82.88 82 THR A N 1
ATOM 595 C CA . THR A 1 82 ? -10.644 11.876 4.995 1.00 82.88 82 THR A CA 1
ATOM 596 C C . THR A 1 82 ? -11.914 11.111 4.640 1.00 82.88 82 THR A C 1
ATOM 598 O O . THR A 1 82 ? -12.570 11.450 3.660 1.00 82.88 82 THR A O 1
ATOM 601 N N . GLY A 1 83 ? -12.266 10.083 5.416 1.00 86.19 83 GLY A N 1
ATOM 602 C CA . GLY A 1 83 ? -13.351 9.149 5.117 1.00 86.19 83 GLY A CA 1
ATOM 603 C C . GLY A 1 83 ? -12.996 8.087 4.068 1.00 86.19 83 GLY A C 1
ATOM 604 O O . GLY A 1 83 ? -13.824 7.223 3.783 1.00 86.19 83 GLY A O 1
ATOM 605 N N . LEU A 1 84 ? -11.782 8.124 3.509 1.00 89.06 84 LEU A N 1
ATOM 606 C CA . LEU A 1 84 ? -11.299 7.167 2.508 1.00 89.06 84 LEU A CA 1
ATOM 607 C C . LEU A 1 84 ? -10.914 5.830 3.151 1.00 89.06 84 LEU A C 1
ATOM 609 O O . LEU A 1 84 ? -10.708 5.735 4.362 1.00 89.06 84 LEU A O 1
ATOM 613 N N . ASN A 1 85 ? -10.759 4.795 2.330 1.00 91.88 85 ASN A N 1
ATOM 614 C CA . ASN A 1 85 ? -10.187 3.522 2.744 1.00 91.88 85 ASN A CA 1
ATOM 615 C C . ASN A 1 85 ? -8.871 3.267 2.009 1.00 91.88 85 ASN A C 1
ATOM 617 O O . ASN A 1 85 ? -8.854 3.232 0.784 1.00 91.88 85 ASN A O 1
ATOM 621 N N . ALA A 1 86 ? -7.803 3.025 2.762 1.00 94.69 86 ALA A N 1
ATOM 622 C CA . ALA A 1 86 ? -6.560 2.478 2.231 1.00 94.69 86 ALA A CA 1
ATOM 623 C C . ALA A 1 86 ? -6.635 0.949 2.300 1.00 94.69 86 ALA A C 1
ATOM 625 O O . ALA A 1 86 ? -6.847 0.394 3.385 1.00 94.69 86 ALA A O 1
ATOM 626 N N . LEU A 1 87 ? -6.506 0.269 1.163 1.00 95.31 87 LEU A N 1
ATOM 627 C CA . LEU A 1 87 ? -6.522 -1.189 1.075 1.00 95.31 87 LEU A CA 1
ATOM 628 C C . LEU A 1 87 ? -5.149 -1.689 0.632 1.00 95.31 87 LEU A C 1
ATOM 630 O O . LEU A 1 87 ? -4.629 -1.273 -0.395 1.00 95.31 87 LEU A O 1
ATOM 634 N N . TYR A 1 88 ? -4.601 -2.612 1.411 1.00 97.12 88 TYR A N 1
ATOM 635 C CA . TYR A 1 88 ? -3.362 -3.319 1.128 1.00 97.12 88 TYR A CA 1
ATOM 636 C C . TYR A 1 88 ? -3.721 -4.771 0.866 1.00 97.12 88 TYR A C 1
ATOM 638 O O . TYR A 1 88 ? -4.238 -5.445 1.763 1.00 97.12 88 TYR A O 1
ATOM 646 N N . HIS A 1 89 ? -3.459 -5.262 -0.338 1.00 95.62 89 HIS A N 1
ATOM 647 C CA . HIS A 1 89 ? -3.571 -6.677 -0.668 1.00 95.62 89 HIS A CA 1
ATOM 648 C C . HIS A 1 89 ? -2.175 -7.228 -0.936 1.00 95.62 89 HIS A C 1
ATOM 650 O O . HIS A 1 89 ? -1.555 -6.932 -1.944 1.00 95.62 89 HIS A O 1
ATOM 656 N N . PHE A 1 90 ? -1.681 -8.024 0.007 1.00 95.56 90 PHE A N 1
ATOM 657 C CA . PHE A 1 90 ? -0.379 -8.670 -0.045 1.00 95.56 90 PHE A CA 1
ATOM 658 C C . PHE A 1 90 ? -0.485 -9.956 -0.869 1.00 95.56 90 PHE A C 1
ATOM 660 O O . PHE A 1 90 ? -1.035 -10.959 -0.400 1.00 95.56 90 PHE A O 1
ATOM 667 N N . GLU A 1 91 ? 0.021 -9.909 -2.099 1.00 93.69 91 GLU A N 1
ATOM 668 C CA . GLU A 1 91 ? 0.144 -11.049 -3.001 1.00 93.69 91 GLU A CA 1
ATOM 669 C C . GLU A 1 91 ? 1.551 -11.626 -2.896 1.00 93.69 91 GLU A C 1
ATOM 671 O O . GLU A 1 91 ? 2.530 -10.992 -3.278 1.00 93.69 91 GLU A O 1
ATOM 676 N N . ILE A 1 92 ? 1.675 -12.824 -2.329 1.00 91.62 92 ILE A N 1
ATOM 677 C CA . ILE A 1 92 ? 2.983 -13.340 -1.893 1.00 91.62 92 ILE A CA 1
ATOM 678 C C . ILE A 1 92 ? 3.690 -14.232 -2.917 1.00 91.62 92 ILE A C 1
ATOM 680 O O . ILE A 1 92 ? 4.827 -14.628 -2.677 1.00 91.62 92 ILE A O 1
ATOM 684 N N . ASP A 1 93 ? 3.022 -14.554 -4.031 1.00 90.38 93 ASP A N 1
ATOM 685 C CA . ASP A 1 93 ? 3.518 -15.450 -5.091 1.00 90.38 93 ASP A CA 1
ATOM 686 C C . ASP A 1 93 ? 3.922 -16.844 -4.568 1.00 90.38 93 ASP A C 1
ATOM 688 O O . ASP A 1 93 ? 4.992 -17.377 -4.856 1.00 90.38 93 ASP A O 1
ATOM 692 N N . GLY A 1 94 ? 3.071 -17.432 -3.723 1.00 88.88 94 GLY A N 1
ATOM 693 C CA . GLY A 1 94 ? 3.331 -18.729 -3.109 1.00 88.88 94 GLY A CA 1
ATOM 694 C C . GLY A 1 94 ? 2.363 -19.071 -1.982 1.00 88.88 94 GLY A C 1
ATOM 695 O O . GLY A 1 94 ? 1.303 -18.467 -1.829 1.00 88.88 94 GLY A O 1
ATOM 696 N N . SER A 1 95 ? 2.715 -20.078 -1.185 1.00 90.88 95 SER A N 1
ATOM 697 C CA . SER A 1 95 ? 1.892 -20.550 -0.066 1.00 90.88 95 SER A CA 1
ATOM 698 C C . SER A 1 95 ? 2.682 -20.564 1.237 1.00 90.88 95 SER A C 1
ATOM 700 O O . SER A 1 95 ? 3.784 -21.105 1.302 1.00 90.88 95 SER A O 1
ATOM 702 N N . ILE A 1 96 ? 2.088 -19.997 2.282 1.00 91.69 96 ILE A N 1
ATOM 703 C CA . ILE A 1 96 ? 2.577 -19.971 3.660 1.00 91.69 96 ILE A CA 1
ATOM 704 C C . ILE A 1 96 ? 1.446 -20.356 4.613 1.00 91.69 96 ILE A C 1
ATOM 706 O O . ILE A 1 96 ? 0.271 -20.351 4.255 1.00 91.69 96 ILE A O 1
ATOM 710 N N . SER A 1 97 ? 1.796 -20.686 5.854 1.00 92.69 97 SER A N 1
ATOM 711 C CA . SER A 1 97 ? 0.789 -20.995 6.869 1.00 92.69 97 SER A CA 1
ATOM 712 C C . SER A 1 97 ? -0.037 -19.761 7.256 1.00 92.69 97 SER A C 1
ATOM 714 O O . SER A 1 97 ? 0.445 -18.628 7.183 1.00 92.69 97 SER A O 1
ATOM 716 N N . ASP A 1 98 ? -1.256 -19.974 7.755 1.00 92.00 98 ASP A N 1
ATOM 717 C CA . ASP A 1 98 ? -2.081 -18.915 8.355 1.00 92.00 98 ASP A CA 1
ATOM 718 C C . ASP A 1 98 ? -1.351 -18.184 9.484 1.00 92.00 98 ASP A C 1
ATOM 720 O O . ASP A 1 98 ? -1.511 -16.975 9.642 1.00 92.00 98 ASP A O 1
ATOM 724 N N . GLN A 1 99 ? -0.538 -18.908 10.261 1.00 94.38 99 GLN A N 1
ATOM 725 C CA . GLN A 1 99 ? 0.270 -18.309 11.317 1.00 94.38 99 GLN A CA 1
ATOM 726 C C . GLN A 1 99 ? 1.283 -17.327 10.725 1.00 94.38 99 GLN A C 1
ATOM 728 O O . GLN A 1 99 ? 1.348 -16.187 11.163 1.00 94.38 99 GLN A O 1
ATOM 733 N N . THR A 1 100 ? 1.990 -17.722 9.664 1.00 94.44 100 THR A N 1
ATOM 734 C CA . THR A 1 100 ? 2.943 -16.843 8.973 1.00 94.44 100 THR A CA 1
ATOM 735 C C . THR A 1 100 ? 2.255 -15.606 8.394 1.00 94.44 100 THR A C 1
ATOM 737 O O . THR A 1 100 ? 2.818 -14.519 8.465 1.00 94.44 100 THR A O 1
ATOM 740 N N . GLN A 1 101 ? 1.034 -15.723 7.857 1.00 93.81 101 GLN A N 1
ATOM 741 C CA . GLN A 1 101 ? 0.281 -14.540 7.415 1.00 93.81 101 GLN A CA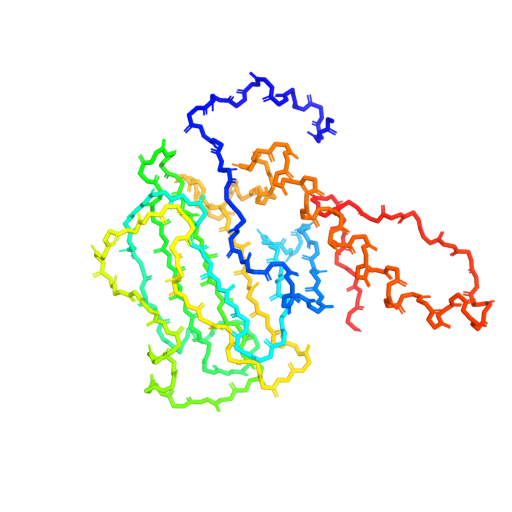 1
ATOM 742 C C . GLN A 1 101 ? -0.023 -13.607 8.590 1.00 93.81 101 GLN A C 1
ATOM 744 O O . GLN A 1 101 ? 0.228 -12.409 8.496 1.00 93.81 101 GLN A O 1
ATOM 749 N N . ARG A 1 102 ? -0.519 -14.148 9.711 1.00 94.62 102 ARG A N 1
ATOM 750 C CA . ARG A 1 102 ? -0.814 -13.364 10.922 1.00 94.62 102 ARG A CA 1
ATOM 751 C C . ARG A 1 102 ? 0.428 -12.672 11.469 1.00 94.62 102 ARG A C 1
ATOM 753 O O . ARG A 1 102 ? 0.345 -11.500 11.799 1.00 94.62 102 ARG A O 1
ATOM 760 N N . ASP A 1 103 ? 1.568 -13.353 11.494 1.00 95.88 103 ASP A N 1
ATOM 761 C CA . ASP A 1 103 ? 2.834 -12.787 11.977 1.00 95.88 103 ASP A CA 1
ATOM 762 C C . ASP A 1 103 ? 3.328 -11.619 11.101 1.00 95.88 103 ASP A C 1
ATOM 764 O O . ASP A 1 103 ? 4.073 -10.758 11.567 1.00 95.88 103 ASP A O 1
ATOM 768 N N . ASN A 1 104 ? 2.899 -11.560 9.834 1.00 96.12 104 ASN A N 1
ATOM 769 C CA . ASN A 1 104 ? 3.211 -10.465 8.913 1.00 96.12 104 ASN A CA 1
ATOM 770 C C . ASN A 1 104 ? 2.169 -9.332 8.918 1.00 96.12 104 ASN A C 1
ATOM 772 O O . ASN A 1 104 ? 2.391 -8.313 8.262 1.00 96.12 104 ASN A O 1
ATOM 776 N N . ILE A 1 105 ? 1.070 -9.467 9.665 1.00 97.69 105 ILE A N 1
ATOM 777 C CA . ILE A 1 105 ? 0.064 -8.420 9.869 1.00 97.69 105 ILE A CA 1
ATOM 778 C C . ILE A 1 105 ? 0.212 -7.896 11.297 1.00 97.69 105 ILE A C 1
ATOM 780 O O . ILE A 1 105 ? -0.067 -8.590 12.269 1.00 97.69 105 ILE A O 1
ATOM 784 N N . LEU A 1 106 ? 0.637 -6.644 11.435 1.00 98.19 106 LEU A N 1
ATOM 785 C CA . LEU A 1 106 ? 1.018 -6.061 12.728 1.00 98.19 106 LEU A CA 1
ATOM 786 C C . LEU A 1 106 ? -0.122 -5.293 13.408 1.00 98.19 106 LEU A C 1
ATOM 788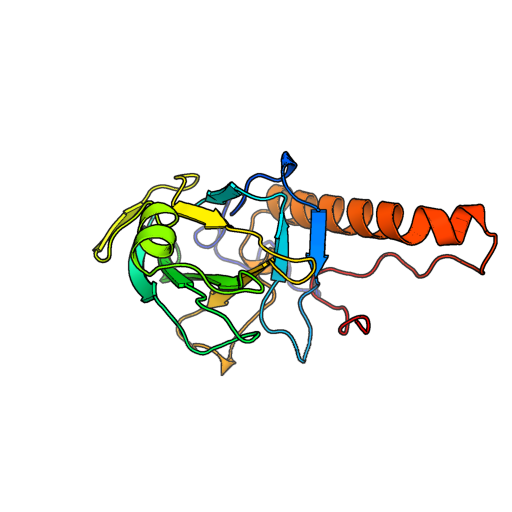 O O . LEU A 1 106 ? 0.101 -4.580 14.384 1.00 98.19 106 LEU A O 1
ATOM 792 N N . VAL A 1 107 ? -1.334 -5.410 12.870 1.00 98.31 107 VAL A N 1
ATOM 793 C CA . VAL A 1 107 ? -2.541 -4.739 13.355 1.00 98.31 107 VAL A CA 1
ATOM 794 C C . VAL A 1 107 ? -3.725 -5.700 13.360 1.00 98.31 107 VAL A C 1
ATOM 796 O O . VAL A 1 107 ? -3.806 -6.618 12.545 1.00 98.31 107 VAL A O 1
ATOM 799 N N . ALA A 1 108 ? -4.677 -5.476 14.254 1.00 97.69 108 ALA A N 1
ATOM 800 C CA . ALA A 1 108 ? -5.902 -6.252 14.367 1.00 97.69 108 ALA A CA 1
ATOM 801 C C . ALA A 1 108 ? -7.131 -5.458 13.904 1.00 97.69 108 ALA A C 1
ATOM 803 O O . ALA A 1 108 ? -7.138 -4.229 13.844 1.00 97.69 108 ALA A O 1
ATOM 804 N N . LEU A 1 109 ? -8.210 -6.177 13.582 1.00 97.56 109 LEU A N 1
ATOM 805 C CA . LEU A 1 109 ? -9.502 -5.564 13.278 1.00 97.56 109 LEU A CA 1
ATOM 806 C C . LEU A 1 109 ? -9.972 -4.701 14.461 1.00 97.56 109 LEU A C 1
ATOM 808 O O . LEU A 1 109 ? -10.068 -5.189 15.584 1.00 97.56 109 LEU A O 1
ATOM 812 N N . GLY A 1 110 ? -10.318 -3.443 14.188 1.00 96.19 110 GLY A N 1
ATOM 813 C CA . GLY A 1 110 ? -10.747 -2.472 15.194 1.00 96.19 110 GLY A CA 1
ATOM 814 C C . GLY A 1 110 ? -9.616 -1.639 15.800 1.00 96.19 110 GLY A C 1
ATOM 815 O O . GLY A 1 110 ? -9.911 -0.657 16.486 1.00 96.19 110 GLY A O 1
ATOM 816 N N . ASP A 1 111 ? -8.349 -1.960 15.519 1.00 98.19 111 ASP A N 1
ATOM 817 C CA . ASP A 1 111 ? -7.224 -1.163 16.002 1.00 98.19 111 ASP A CA 1
ATOM 818 C C . ASP A 1 111 ? -7.275 0.260 15.450 1.00 98.19 111 ASP A C 1
ATOM 820 O O . ASP A 1 111 ? -7.591 0.502 14.280 1.00 98.19 111 ASP A O 1
ATOM 824 N N . ARG A 1 112 ? -6.914 1.217 16.306 1.00 97.81 112 ARG A N 1
ATOM 825 C CA . ARG A 1 112 ? -6.617 2.586 15.885 1.00 97.81 112 ARG A CA 1
ATOM 826 C C . ARG A 1 112 ? -5.166 2.653 15.440 1.00 97.81 112 ARG A C 1
ATOM 828 O O . ARG A 1 112 ? -4.284 2.203 16.166 1.00 97.81 112 ARG A O 1
ATOM 835 N N . VAL A 1 113 ? -4.933 3.269 14.289 1.00 97.50 113 VAL A N 1
ATOM 836 C CA . VAL A 1 113 ? -3.593 3.465 13.734 1.00 97.50 113 VAL A CA 1
ATOM 837 C C . VAL A 1 113 ? -3.304 4.940 13.508 1.00 97.50 113 VAL A C 1
ATOM 839 O O . VAL A 1 113 ? -4.215 5.721 13.225 1.00 97.50 113 VAL A O 1
ATOM 842 N N . THR A 1 114 ? -2.038 5.329 13.613 1.00 96.50 114 THR A N 1
ATOM 843 C CA . THR A 1 114 ? -1.568 6.677 13.265 1.00 96.50 114 THR A CA 1
ATOM 844 C C . THR A 1 114 ? -0.896 6.694 11.893 1.00 96.50 114 THR A C 1
ATOM 846 O O . THR A 1 114 ? -0.433 5.667 11.393 1.00 96.50 114 THR A O 1
ATOM 849 N N . ALA A 1 115 ? -0.834 7.867 11.258 1.00 95.69 115 ALA A N 1
ATOM 850 C CA . ALA A 1 115 ? -0.080 8.037 10.017 1.00 95.69 115 ALA A CA 1
ATOM 851 C C . ALA A 1 115 ? 1.395 7.624 10.211 1.00 95.69 115 ALA A C 1
ATOM 853 O O . ALA A 1 115 ? 2.035 8.036 11.177 1.00 95.69 115 ALA A O 1
ATOM 854 N N . GLY A 1 116 ? 1.925 6.806 9.302 1.00 96.56 116 GLY A N 1
ATOM 855 C CA . GLY A 1 116 ? 3.281 6.252 9.363 1.00 96.56 116 GLY A CA 1
ATOM 856 C C . GLY A 1 116 ? 3.447 5.034 10.266 1.00 96.56 116 GLY A C 1
ATOM 857 O O . GLY A 1 116 ? 4.539 4.470 10.317 1.00 96.56 116 GLY A O 1
ATOM 858 N N . GLN A 1 117 ? 2.394 4.593 10.958 1.00 98.06 117 GLN A N 1
ATOM 859 C CA . GLN A 1 117 ? 2.452 3.364 11.740 1.00 98.06 117 GLN A CA 1
ATOM 860 C C . GLN A 1 117 ? 2.709 2.165 10.827 1.00 98.06 117 GLN A C 1
ATOM 862 O O . GLN A 1 117 ? 2.047 2.007 9.807 1.00 98.06 117 GLN A O 1
ATOM 867 N N . HIS A 1 118 ? 3.642 1.299 11.217 1.00 98.12 118 HIS A N 1
ATOM 868 C CA . HIS A 1 118 ? 3.924 0.040 10.529 1.00 98.12 118 HIS A CA 1
ATOM 869 C C . HIS A 1 118 ? 2.764 -0.939 10.739 1.00 98.12 118 HIS A C 1
ATOM 871 O O . HIS A 1 118 ? 2.441 -1.272 11.877 1.00 98.12 118 HIS A O 1
ATOM 877 N N . ILE A 1 119 ? 2.127 -1.366 9.646 1.00 98.38 119 ILE A N 1
ATOM 878 C CA . ILE A 1 119 ? 0.903 -2.185 9.676 1.00 98.38 119 ILE A CA 1
ATOM 879 C C . ILE A 1 119 ? 1.115 -3.629 9.226 1.00 98.38 119 ILE A C 1
ATOM 881 O O . ILE A 1 119 ? 0.312 -4.502 9.545 1.00 98.38 119 ILE A O 1
ATOM 885 N N . GLY A 1 120 ? 2.181 -3.895 8.481 1.00 97.31 120 GLY A N 1
ATOM 886 C CA . GLY A 1 120 ? 2.446 -5.221 7.952 1.00 97.31 120 GLY A CA 1
ATOM 887 C C . GLY A 1 120 ? 3.716 -5.280 7.124 1.00 97.31 120 GLY A C 1
ATOM 888 O O . GLY A 1 120 ? 4.349 -4.257 6.845 1.00 97.31 120 GLY A O 1
ATOM 889 N N . ASN A 1 121 ? 4.078 -6.496 6.741 1.00 97.12 121 ASN A N 1
ATOM 890 C CA . ASN A 1 121 ? 5.205 -6.778 5.865 1.00 97.12 121 ASN A CA 1
ATOM 891 C C . ASN A 1 121 ? 4.731 -7.551 4.635 1.00 97.12 121 ASN A C 1
ATOM 893 O O . ASN A 1 121 ? 3.763 -8.305 4.725 1.00 97.12 121 ASN A O 1
ATOM 897 N N . LEU A 1 122 ? 5.438 -7.416 3.513 1.00 94.94 122 LEU A N 1
ATOM 898 C CA . LEU A 1 122 ? 5.299 -8.337 2.386 1.00 94.94 122 LEU A CA 1
ATOM 899 C C . LEU A 1 122 ? 6.202 -9.558 2.594 1.00 94.94 122 LEU A C 1
ATOM 901 O O . LEU A 1 122 ? 7.432 -9.451 2.597 1.00 94.94 122 LEU A O 1
ATOM 905 N N . TRP A 1 123 ? 5.592 -10.736 2.701 1.00 93.50 123 TRP A N 1
ATOM 906 C CA . TRP A 1 123 ? 6.312 -12.003 2.634 1.00 93.50 123 TRP A CA 1
ATOM 907 C C . TRP A 1 123 ? 6.517 -12.419 1.171 1.00 93.50 123 TRP A C 1
ATOM 909 O O . TRP A 1 123 ? 5.719 -13.153 0.606 1.00 93.50 123 TRP A O 1
ATOM 919 N N . SER A 1 124 ? 7.568 -11.907 0.534 1.00 90.38 124 SER A N 1
ATOM 920 C CA . SER A 1 124 ? 7.847 -12.168 -0.885 1.00 90.38 124 SER A CA 1
ATOM 921 C C . SER A 1 124 ? 8.479 -13.553 -1.099 1.00 90.38 124 SER A C 1
ATOM 923 O O . SER A 1 124 ? 9.579 -13.794 -0.592 1.00 90.38 124 SER A O 1
ATOM 925 N N . LEU A 1 125 ? 7.793 -14.453 -1.826 1.00 89.44 125 LEU A N 1
ATOM 926 C CA . LEU A 1 125 ? 8.279 -15.800 -2.191 1.00 89.44 125 LEU A CA 1
ATOM 927 C C . LEU A 1 125 ? 8.689 -15.949 -3.661 1.00 89.44 125 LEU A C 1
ATOM 929 O O . LEU A 1 125 ? 9.243 -16.984 -4.034 1.00 89.44 125 LEU A O 1
ATOM 933 N N . GLY A 1 126 ? 8.439 -14.943 -4.492 1.00 86.50 126 GLY A N 1
ATOM 934 C CA . GLY A 1 126 ? 8.666 -15.045 -5.924 1.00 86.50 126 GLY A CA 1
ATOM 935 C C . GLY A 1 126 ? 8.683 -13.689 -6.621 1.00 86.50 126 GLY A C 1
ATOM 936 O O . GLY A 1 126 ? 8.375 -12.661 -6.009 1.00 86.50 126 GLY A O 1
ATOM 937 N N . PRO A 1 127 ? 9.079 -13.664 -7.903 1.00 84.25 127 PRO A N 1
ATOM 938 C CA . PRO A 1 127 ? 9.243 -12.429 -8.664 1.00 84.25 127 PRO A CA 1
ATOM 939 C C . PRO A 1 127 ? 7.929 -11.664 -8.864 1.00 84.25 127 PRO A C 1
ATOM 941 O O . PRO A 1 127 ? 7.973 -10.467 -9.138 1.00 84.25 127 PRO A O 1
ATOM 944 N N . HIS A 1 128 ? 6.772 -12.315 -8.709 1.00 87.12 128 HIS A N 1
ATOM 945 C CA . HIS A 1 128 ? 5.470 -11.662 -8.829 1.00 87.12 128 HIS A CA 1
ATOM 946 C C . HIS A 1 128 ? 4.883 -11.230 -7.484 1.00 87.12 128 HIS A C 1
ATOM 948 O O . HIS A 1 128 ? 3.752 -10.748 -7.453 1.00 87.12 128 HIS A O 1
ATOM 954 N N . ALA A 1 129 ? 5.611 -11.393 -6.376 1.00 91.62 129 ALA A N 1
ATOM 955 C CA . ALA A 1 129 ? 5.122 -10.966 -5.077 1.00 91.62 129 ALA A CA 1
ATOM 956 C C . ALA A 1 129 ? 5.127 -9.436 -4.967 1.00 91.62 129 ALA A C 1
ATOM 958 O O . ALA A 1 129 ? 6.143 -8.779 -5.215 1.00 91.62 129 ALA A O 1
ATOM 959 N N . HIS A 1 130 ? 3.994 -8.874 -4.567 1.00 94.38 130 HIS A N 1
ATOM 960 C CA . HIS A 1 130 ? 3.775 -7.437 -4.467 1.00 94.38 130 HIS A CA 1
ATOM 961 C C . HIS A 1 130 ? 2.664 -7.132 -3.461 1.00 94.38 130 HIS A C 1
ATOM 963 O O . HIS A 1 130 ? 1.936 -8.012 -3.001 1.00 94.38 130 HIS A O 1
ATOM 969 N N . VAL A 1 131 ? 2.530 -5.860 -3.106 1.00 95.81 131 VAL A N 1
ATOM 970 C CA . VAL A 1 131 ? 1.317 -5.357 -2.467 1.00 95.81 131 VAL A CA 1
ATOM 971 C C . VAL A 1 131 ? 0.546 -4.548 -3.485 1.00 95.81 131 VAL A C 1
ATOM 973 O O . VAL A 1 131 ? 1.060 -3.542 -3.957 1.00 95.81 131 VAL A O 1
ATOM 976 N N . HIS A 1 132 ? -0.675 -4.967 -3.782 1.00 94.69 132 HIS A N 1
ATOM 977 C CA 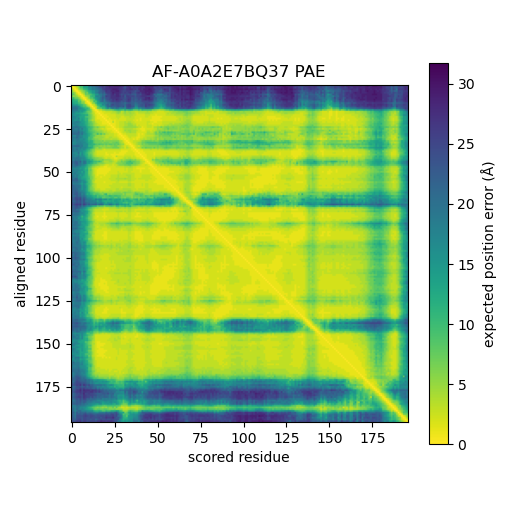. HIS A 1 132 ? -1.626 -4.171 -4.539 1.00 94.69 132 HIS A CA 1
ATOM 978 C C . HIS A 1 132 ? -2.270 -3.151 -3.595 1.00 94.69 132 HIS A C 1
ATOM 980 O O . HIS A 1 132 ? -2.904 -3.525 -2.596 1.00 94.69 132 HIS A O 1
ATOM 986 N N . PHE A 1 133 ? -2.042 -1.865 -3.858 1.00 95.31 133 PHE A N 1
ATOM 987 C CA . PHE A 1 133 ? -2.481 -0.761 -3.009 1.00 95.31 133 PHE A CA 1
ATOM 988 C C . PHE A 1 133 ? -3.584 0.061 -3.680 1.00 95.31 133 PHE A C 1
ATOM 990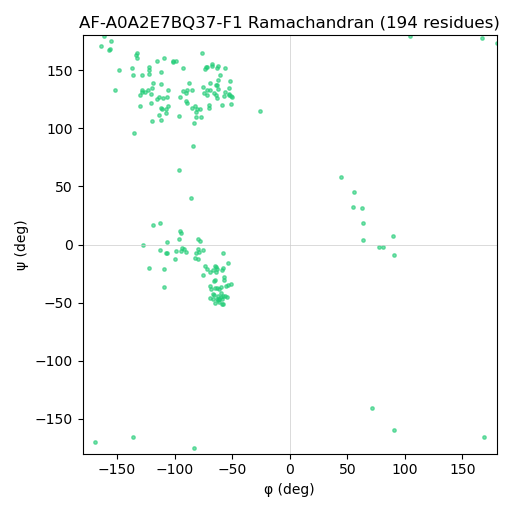 O O . PHE A 1 133 ? -3.344 0.728 -4.688 1.00 95.31 133 PHE A O 1
ATOM 997 N N . ASP A 1 134 ? -4.772 0.070 -3.069 1.00 92.00 134 ASP A N 1
ATOM 998 C CA . ASP A 1 134 ? -5.910 0.885 -3.504 1.00 92.00 134 ASP A CA 1
ATOM 999 C C . ASP A 1 134 ? -6.229 2.001 -2.499 1.00 92.00 134 ASP A C 1
ATOM 1001 O O . ASP A 1 134 ? -6.151 1.827 -1.276 1.00 92.00 134 ASP A O 1
ATOM 1005 N N . MET A 1 135 ? -6.731 3.118 -3.030 1.00 90.19 135 MET A N 1
ATOM 1006 C CA . MET A 1 135 ? -7.432 4.150 -2.267 1.00 90.19 135 MET A CA 1
ATOM 1007 C C . MET A 1 135 ? -8.891 4.192 -2.719 1.00 90.19 135 MET A C 1
ATOM 1009 O O . MET A 1 135 ? -9.194 4.582 -3.844 1.00 90.19 135 MET A O 1
ATOM 1013 N N . LEU A 1 136 ? -9.798 3.772 -1.838 1.00 86.56 136 LEU A N 1
ATOM 1014 C CA . LEU A 1 136 ? -11.222 3.632 -2.135 1.00 86.56 136 LEU A CA 1
ATOM 1015 C C . LEU A 1 136 ? -12.013 4.750 -1.450 1.00 86.56 136 LEU A C 1
ATOM 1017 O O . LEU A 1 136 ? -11.912 4.933 -0.231 1.00 86.56 136 LEU A O 1
ATOM 1021 N N . ASP A 1 137 ? -12.830 5.470 -2.211 1.00 75.00 137 ASP A N 1
ATOM 1022 C CA . ASP A 1 137 ? -13.803 6.409 -1.659 1.00 75.00 137 ASP A CA 1
ATOM 1023 C C . ASP A 1 137 ? -15.105 5.694 -1.234 1.00 75.00 137 ASP A C 1
ATOM 1025 O O . ASP A 1 137 ? -15.209 4.462 -1.245 1.00 75.00 137 ASP A O 1
ATOM 1029 N N . ALA A 1 138 ? -16.110 6.464 -0.807 1.00 62.34 138 ALA A N 1
ATOM 1030 C CA . ALA A 1 138 ? -17.409 5.926 -0.400 1.00 62.34 138 ALA A CA 1
ATOM 1031 C C . ALA A 1 138 ? -18.189 5.249 -1.550 1.00 62.34 138 ALA A C 1
ATOM 1033 O O . ALA A 1 138 ? -19.104 4.474 -1.276 1.00 62.34 138 ALA A O 1
ATOM 1034 N N . GLY A 1 139 ? -17.835 5.522 -2.812 1.00 56.88 139 GLY A N 1
ATOM 1035 C CA . GLY A 1 139 ? -18.395 4.893 -4.009 1.00 56.88 139 GLY A CA 1
ATOM 1036 C C . GLY A 1 139 ? -17.834 3.497 -4.295 1.00 56.88 139 GLY A C 1
ATOM 1037 O O . GLY A 1 139 ? -18.343 2.800 -5.170 1.00 56.88 139 GLY A O 1
ATOM 1038 N N . GLY A 1 140 ? -16.826 3.042 -3.545 1.00 64.00 140 GLY A N 1
ATOM 1039 C CA . GLY A 1 140 ? -16.269 1.700 -3.694 1.00 64.00 140 GLY A CA 1
ATOM 1040 C C . GLY A 1 140 ? -15.461 1.536 -4.984 1.00 64.00 140 GLY A C 1
ATOM 1041 O O . GLY A 1 140 ? -14.692 2.416 -5.356 1.00 64.00 140 GLY A O 1
ATOM 1042 N N . ARG A 1 141 ? -15.585 0.375 -5.648 1.00 62.31 141 ARG A N 1
ATOM 1043 C CA . ARG A 1 141 ? -14.758 0.031 -6.822 1.00 62.31 141 ARG A CA 1
ATOM 1044 C C . ARG A 1 141 ? -15.123 0.793 -8.105 1.00 62.31 141 ARG A C 1
ATOM 1046 O O . ARG A 1 141 ? -14.288 0.885 -8.996 1.00 62.31 141 ARG A O 1
ATOM 1053 N N . ASP A 1 142 ? -16.317 1.374 -8.179 1.00 58.12 142 ASP A N 1
ATOM 1054 C CA . ASP A 1 142 ? -16.809 2.056 -9.387 1.00 58.12 142 ASP A CA 1
ATOM 1055 C C . ASP A 1 142 ? -16.283 3.498 -9.525 1.00 58.12 142 ASP A C 1
ATOM 1057 O O . ASP A 1 142 ? -16.419 4.116 -10.579 1.00 58.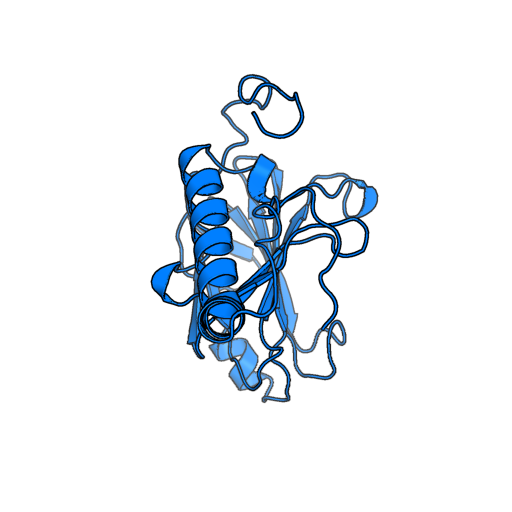12 142 ASP A O 1
ATOM 1061 N N . ALA A 1 143 ? -15.666 4.036 -8.469 1.00 64.56 143 ALA A N 1
ATOM 1062 C CA . ALA A 1 143 ? -15.119 5.392 -8.412 1.00 64.56 143 ALA A CA 1
ATOM 1063 C C . ALA A 1 143 ? -13.598 5.414 -8.174 1.00 64.56 143 ALA A C 1
ATOM 1065 O O . ALA A 1 143 ? -13.048 6.447 -7.786 1.00 64.56 143 ALA A O 1
ATOM 1066 N N . VAL A 1 144 ? -12.910 4.285 -8.390 1.00 72.31 144 VAL A N 1
ATOM 1067 C CA . VAL A 1 144 ? -11.483 4.158 -8.069 1.00 72.31 144 VAL A CA 1
ATOM 1068 C C . VAL A 1 144 ? -10.655 5.109 -8.923 1.00 72.31 144 VAL A C 1
ATOM 1070 O O . VAL A 1 144 ? -10.778 5.166 -10.147 1.00 72.31 144 VAL A O 1
ATOM 1073 N N . ARG A 1 145 ? -9.805 5.873 -8.241 1.00 82.50 145 ARG A N 1
ATOM 1074 C CA . ARG A 1 145 ? -8.855 6.813 -8.832 1.00 82.50 145 ARG A CA 1
ATOM 1075 C C . ARG A 1 145 ? -7.448 6.341 -8.521 1.00 82.50 145 ARG A C 1
ATOM 1077 O O . ARG A 1 145 ? -7.237 5.671 -7.512 1.00 82.50 145 ARG A O 1
ATOM 1084 N N . CYS A 1 146 ? -6.488 6.788 -9.325 1.00 87.75 146 CYS A N 1
ATOM 1085 C CA . CYS A 1 146 ? -5.082 6.593 -9.007 1.00 87.75 146 CYS A CA 1
ATOM 1086 C C . CYS A 1 146 ? -4.789 7.043 -7.561 1.00 87.75 146 CYS A C 1
ATOM 1088 O O . CYS A 1 146 ? -5.094 8.193 -7.226 1.00 87.75 146 CYS A O 1
ATOM 1090 N N . PRO A 1 147 ? -4.177 6.199 -6.709 1.00 89.75 147 PRO A N 1
ATOM 1091 C CA . PRO A 1 147 ? -3.913 6.531 -5.312 1.00 89.75 147 PRO A CA 1
ATOM 1092 C C . PRO A 1 147 ? -3.199 7.871 -5.092 1.00 89.75 147 PRO A C 1
ATOM 1094 O O . PRO A 1 147 ? -3.500 8.559 -4.116 1.00 89.75 147 PRO A O 1
ATOM 1097 N N . LEU A 1 148 ? -2.303 8.278 -6.003 1.00 89.12 148 LEU A N 1
ATOM 1098 C CA . LEU A 1 148 ? -1.499 9.504 -5.884 1.00 89.12 148 LEU A CA 1
ATOM 1099 C C . LEU A 1 148 ? -2.336 10.776 -5.730 1.00 89.12 148 LEU A C 1
ATOM 1101 O O . LEU A 1 148 ? -1.866 11.716 -5.090 1.00 89.12 148 LEU A O 1
ATOM 1105 N N . VAL A 1 149 ? -3.570 10.816 -6.251 1.00 86.88 149 VAL A N 1
ATOM 1106 C CA . VAL A 1 149 ? -4.427 12.012 -6.149 1.00 86.88 149 VAL A CA 1
ATOM 1107 C C . VAL A 1 149 ? -4.774 12.360 -4.701 1.00 86.88 149 VAL A C 1
ATOM 1109 O O . VAL A 1 149 ? -5.110 13.503 -4.414 1.00 86.88 149 VAL A O 1
ATOM 1112 N N . TYR A 1 150 ? -4.676 11.399 -3.780 1.00 88.06 150 TYR A N 1
ATOM 1113 C CA . TYR A 1 150 ? -4.961 11.599 -2.360 1.00 88.06 150 TYR A CA 1
ATOM 1114 C C . TYR A 1 150 ? -3.714 11.952 -1.540 1.00 88.06 150 TYR A C 1
ATOM 1116 O O . TYR A 1 150 ? -3.813 12.218 -0.345 1.00 88.06 150 TYR A O 1
ATOM 1124 N N . PHE A 1 151 ? -2.526 11.982 -2.143 1.00 89.44 151 PHE A N 1
ATOM 1125 C CA . PHE A 1 151 ? -1.286 12.292 -1.438 1.00 89.44 151 PHE A CA 1
ATOM 1126 C C . PHE A 1 151 ? -0.827 13.728 -1.672 1.00 89.44 151 PHE A C 1
ATOM 1128 O O . PHE A 1 151 ? -1.179 14.386 -2.649 1.00 89.44 151 PHE A O 1
ATOM 1135 N N . SER A 1 152 ? -0.017 14.236 -0.742 1.00 90.56 152 SER A N 1
ATOM 1136 C CA . SER A 1 152 ? 0.585 15.559 -0.886 1.00 90.56 152 SER A CA 1
ATOM 1137 C C . SER A 1 152 ? 1.504 15.594 -2.109 1.00 90.56 152 SER A C 1
ATOM 1139 O O . SER A 1 152 ? 2.087 14.562 -2.453 1.00 90.56 152 SER A O 1
ATOM 1141 N N . PRO A 1 153 ? 1.723 16.769 -2.728 1.00 87.56 153 PRO A N 1
ATOM 1142 C CA . PRO A 1 153 ? 2.605 16.874 -3.888 1.00 87.56 153 PRO A CA 1
ATOM 1143 C C . PRO A 1 153 ? 4.006 16.302 -3.640 1.00 87.56 153 PRO A C 1
ATOM 1145 O O . PRO A 1 153 ? 4.586 15.695 -4.534 1.00 87.56 153 PRO A O 1
ATOM 1148 N N . ALA A 1 154 ? 4.536 16.441 -2.419 1.00 89.44 154 ALA A N 1
ATOM 1149 C CA . ALA A 1 154 ? 5.836 15.887 -2.048 1.00 89.44 154 ALA A CA 1
ATOM 1150 C C . ALA A 1 154 ? 5.836 14.347 -2.040 1.00 89.44 154 ALA A C 1
ATOM 1152 O O . ALA A 1 154 ? 6.764 13.720 -2.550 1.00 89.44 154 ALA A O 1
ATOM 1153 N N . VAL A 1 155 ? 4.778 13.734 -1.504 1.00 91.94 155 VAL A N 1
ATOM 1154 C CA . VAL A 1 155 ? 4.626 12.273 -1.487 1.00 91.94 155 VAL A CA 1
ATOM 1155 C C . VAL A 1 155 ? 4.378 11.740 -2.896 1.00 91.94 155 VAL A C 1
ATOM 1157 O O . VAL A 1 155 ? 5.065 10.814 -3.311 1.00 91.94 155 VAL A O 1
ATOM 1160 N N . ALA A 1 156 ? 3.480 12.359 -3.666 1.00 89.38 156 ALA A N 1
ATOM 1161 C CA . ALA A 1 156 ? 3.236 11.984 -5.059 1.00 89.38 156 ALA A CA 1
ATOM 1162 C C . ALA A 1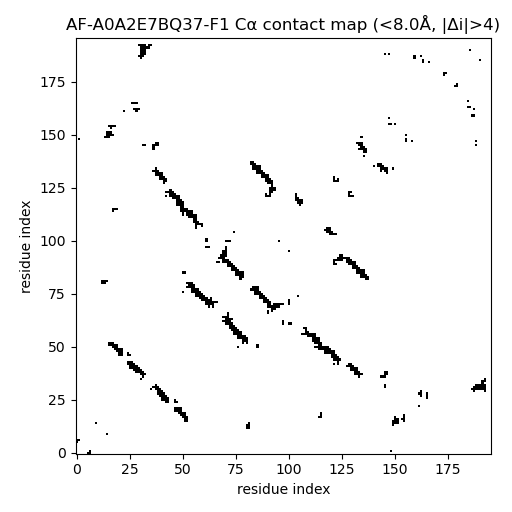 156 ? 4.520 12.073 -5.905 1.00 89.38 156 ALA A C 1
ATOM 1164 O O . ALA A 1 156 ? 4.861 11.129 -6.604 1.00 89.38 156 ALA A O 1
ATOM 1165 N N . THR A 1 157 ? 5.305 13.147 -5.752 1.00 88.12 157 THR A N 1
ATOM 1166 C CA . THR A 1 157 ? 6.614 13.278 -6.422 1.00 88.12 157 THR A CA 1
ATOM 1167 C C . THR A 1 157 ? 7.576 12.158 -6.022 1.00 88.12 157 THR A C 1
ATOM 1169 O O . THR A 1 157 ? 8.349 11.685 -6.851 1.00 88.12 157 THR A O 1
ATOM 1172 N N . THR A 1 158 ? 7.537 11.717 -4.762 1.00 91.06 158 THR A N 1
ATOM 1173 C CA . THR A 1 158 ? 8.374 10.605 -4.287 1.00 91.06 158 THR A CA 1
ATOM 1174 C C . THR A 1 158 ? 7.983 9.290 -4.963 1.00 91.06 158 THR A C 1
ATOM 1176 O O . THR A 1 158 ? 8.867 8.560 -5.402 1.00 91.06 158 THR A O 1
ATOM 1179 N N . TRP A 1 159 ? 6.684 9.008 -5.098 1.00 91.06 159 TRP A N 1
ATOM 1180 C CA . TRP A 1 159 ? 6.185 7.844 -5.837 1.00 91.06 159 TRP A CA 1
ATOM 1181 C C . TRP A 1 159 ? 6.636 7.843 -7.300 1.00 91.06 159 TRP A C 1
ATOM 1183 O O . TRP A 1 159 ? 7.228 6.863 -7.746 1.00 91.06 159 TRP A O 1
ATOM 1193 N N . GLU A 1 160 ? 6.423 8.952 -8.010 1.00 88.12 160 GLU A N 1
ATOM 1194 C CA . GLU A 1 160 ? 6.839 9.106 -9.412 1.00 88.12 160 GLU A CA 1
ATOM 1195 C C . GLU A 1 160 ? 8.355 8.939 -9.568 1.00 88.12 160 GLU A C 1
ATOM 1197 O O . GLU A 1 160 ? 8.831 8.185 -10.410 1.00 88.12 160 GLU A O 1
ATOM 1202 N N . SER A 1 161 ? 9.141 9.561 -8.682 1.00 88.69 161 SER A N 1
ATOM 1203 C CA . SER A 1 161 ? 10.606 9.459 -8.723 1.00 88.69 161 SER A CA 1
ATOM 1204 C C . SER A 1 161 ? 11.094 8.024 -8.499 1.00 88.69 161 SER A C 1
ATOM 1206 O O . SER A 1 161 ? 12.080 7.598 -9.109 1.00 88.69 161 SER A O 1
ATOM 1208 N N . LEU A 1 162 ? 10.427 7.270 -7.618 1.00 90.12 162 LEU A N 1
ATOM 1209 C CA . LEU A 1 162 ? 10.723 5.854 -7.400 1.00 90.12 162 LEU A CA 1
ATOM 1210 C C . LEU A 1 162 ? 10.382 5.033 -8.643 1.00 90.12 162 LEU A C 1
ATOM 1212 O O . LEU A 1 162 ? 11.220 4.249 -9.087 1.00 90.12 162 LEU A O 1
ATOM 1216 N N . TYR A 1 163 ? 9.202 5.242 -9.224 1.00 88.00 163 TYR A N 1
ATOM 1217 C CA . TYR A 1 163 ? 8.764 4.558 -10.438 1.00 88.00 163 TYR A CA 1
ATOM 1218 C C . TYR A 1 163 ? 9.731 4.796 -11.607 1.00 88.00 163 TYR A C 1
ATOM 1220 O O . TYR A 1 163 ? 10.275 3.838 -12.163 1.00 88.00 163 TYR A O 1
ATOM 1228 N N . ASP A 1 164 ? 10.066 6.058 -11.877 1.00 84.81 164 ASP A N 1
ATOM 1229 C CA . ASP A 1 164 ? 11.055 6.463 -12.879 1.00 84.81 164 ASP A CA 1
ATOM 1230 C C . ASP A 1 164 ? 12.406 5.780 -12.667 1.00 84.81 164 ASP A C 1
ATOM 1232 O O . ASP A 1 164 ? 13.037 5.292 -13.610 1.00 84.81 164 ASP A O 1
ATOM 1236 N N . THR A 1 165 ? 12.871 5.744 -11.416 1.00 87.12 165 THR A N 1
ATOM 1237 C CA . THR A 1 165 ? 14.145 5.111 -11.063 1.00 87.12 165 THR A CA 1
ATOM 1238 C C . THR A 1 165 ? 14.111 3.620 -11.385 1.00 87.12 165 THR A C 1
ATOM 1240 O O . THR A 1 165 ? 15.050 3.113 -11.999 1.00 87.12 165 THR A O 1
ATOM 1243 N N . LYS A 1 166 ? 13.023 2.919 -11.042 1.00 85.62 166 LYS A N 1
ATOM 1244 C CA . LYS A 1 166 ? 12.887 1.477 -11.300 1.00 85.62 166 LYS A CA 1
ATOM 1245 C C . LYS A 1 166 ? 12.738 1.145 -12.777 1.00 85.62 166 LYS A C 1
ATOM 1247 O O . LYS A 1 166 ? 13.340 0.176 -13.238 1.00 85.62 166 LYS A O 1
ATOM 1252 N N . ILE A 1 167 ? 12.054 1.983 -13.549 1.00 81.62 167 ILE A N 1
ATOM 1253 C CA . ILE A 1 167 ? 12.017 1.852 -15.009 1.00 81.62 167 ILE A CA 1
ATOM 1254 C C . ILE A 1 167 ? 13.408 1.999 -15.610 1.00 81.62 167 ILE A C 1
ATOM 1256 O O . ILE A 1 167 ? 13.820 1.170 -16.419 1.00 81.62 167 ILE A O 1
ATOM 1260 N N . ARG A 1 168 ? 14.169 3.012 -15.186 1.00 81.94 168 ARG A N 1
ATOM 1261 C CA . ARG A 1 168 ? 15.542 3.214 -15.666 1.00 81.94 168 ARG A CA 1
ATOM 1262 C C . ARG A 1 168 ? 16.474 2.075 -15.259 1.00 81.94 168 ARG A C 1
ATOM 1264 O O . ARG A 1 168 ? 17.356 1.719 -16.033 1.00 81.94 168 ARG A O 1
ATOM 1271 N N . GLU A 1 169 ? 16.312 1.516 -14.060 1.00 84.31 169 GLU A N 1
ATOM 1272 C CA . GLU A 1 169 ? 17.056 0.333 -13.612 1.00 84.31 169 GLU A CA 1
ATOM 1273 C C . GLU A 1 169 ? 16.764 -0.880 -14.499 1.00 84.31 169 GLU A C 1
ATOM 1275 O O . GLU A 1 169 ? 17.708 -1.485 -15.002 1.00 84.31 169 GLU A O 1
ATOM 1280 N N . ARG A 1 170 ? 15.484 -1.178 -14.757 1.00 77.44 170 ARG A N 1
ATOM 1281 C CA . ARG A 1 170 ? 15.053 -2.251 -15.667 1.00 77.44 170 ARG A CA 1
ATOM 1282 C C . ARG A 1 170 ? 15.594 -2.048 -17.081 1.00 77.44 170 ARG A C 1
ATOM 1284 O O . ARG A 1 170 ? 16.129 -2.969 -17.691 1.00 77.44 170 ARG A O 1
ATOM 1291 N N . ASP A 1 171 ? 15.471 -0.832 -17.604 1.00 76.19 171 ASP A N 1
ATOM 1292 C CA . ASP A 1 171 ? 15.841 -0.520 -18.984 1.00 76.19 171 ASP A CA 1
ATOM 1293 C C . ASP A 1 171 ? 17.355 -0.327 -19.161 1.00 76.19 171 ASP A C 1
ATOM 1295 O O . ASP A 1 171 ? 17.824 -0.190 -20.290 1.00 76.19 171 ASP A O 1
ATOM 1299 N N . ARG A 1 172 ? 18.152 -0.382 -18.085 1.00 77.44 172 ARG A N 1
ATOM 1300 C CA . ARG A 1 172 ? 19.616 -0.257 -18.137 1.00 77.44 172 ARG A CA 1
ATOM 1301 C C . ARG A 1 172 ? 20.260 -1.284 -19.059 1.00 77.44 172 ARG A C 1
ATOM 1303 O O . ARG A 1 172 ? 21.074 -0.910 -19.894 1.00 77.44 172 ARG A O 1
ATOM 1310 N N . GLU A 1 173 ? 19.843 -2.545 -18.994 1.00 66.88 173 GLU A N 1
ATOM 1311 C CA . GLU A 1 173 ? 20.355 -3.575 -19.908 1.00 66.88 173 GLU A CA 1
ATOM 1312 C C . GLU A 1 173 ? 19.948 -3.306 -21.364 1.00 66.88 173 GLU A C 1
ATOM 1314 O O . GLU A 1 173 ? 20.687 -3.619 -22.299 1.00 66.88 173 GLU A O 1
ATOM 1319 N N . ARG A 1 174 ? 18.779 -2.694 -21.589 1.00 64.75 174 ARG A N 1
ATOM 1320 C CA . ARG A 1 174 ? 18.338 -2.275 -22.926 1.00 64.75 174 ARG A CA 1
ATOM 1321 C C . ARG A 1 174 ? 19.200 -1.126 -23.460 1.00 64.75 174 ARG A C 1
ATOM 1323 O O . ARG A 1 174 ? 19.523 -1.126 -24.652 1.00 64.75 174 ARG A O 1
ATOM 1330 N N . ILE A 1 175 ? 19.579 -0.197 -22.577 1.00 61.53 175 ILE A N 1
ATOM 1331 C CA . ILE A 1 175 ? 20.479 0.935 -22.838 1.00 61.53 175 ILE A CA 1
ATOM 1332 C C . ILE A 1 175 ? 21.885 0.424 -23.177 1.00 61.53 175 ILE A C 1
ATOM 1334 O O . ILE A 1 175 ? 22.432 0.792 -24.214 1.00 61.53 175 ILE A O 1
ATOM 1338 N N . GLU A 1 176 ? 22.446 -0.464 -22.356 1.00 66.50 176 GLU A N 1
ATOM 1339 C CA . GLU A 1 176 ? 23.800 -1.007 -22.541 1.00 66.50 176 GLU A CA 1
ATOM 1340 C C . GLU A 1 176 ? 23.925 -1.848 -23.821 1.00 66.50 176 GLU A C 1
ATOM 1342 O O . GLU A 1 176 ? 24.969 -1.844 -24.470 1.00 66.50 176 GLU A O 1
ATOM 1347 N N . ASN A 1 177 ? 22.840 -2.506 -24.243 1.00 69.88 177 ASN A N 1
ATOM 1348 C CA . ASN A 1 177 ? 22.807 -3.337 -25.448 1.00 69.88 177 ASN A CA 1
ATOM 1349 C C . ASN A 1 177 ? 22.284 -2.618 -26.709 1.00 69.88 177 ASN A C 1
ATOM 1351 O O . ASN A 1 177 ? 22.011 -3.276 -27.714 1.00 69.88 177 ASN A O 1
ATOM 1355 N N . ASN A 1 178 ? 22.130 -1.288 -26.679 1.00 61.16 178 ASN A N 1
ATOM 1356 C CA . ASN A 1 178 ? 21.762 -0.453 -27.832 1.00 61.16 178 ASN A CA 1
ATOM 1357 C C . ASN A 1 178 ? 20.450 -0.872 -28.548 1.00 61.16 178 ASN A C 1
ATOM 1359 O O . ASN A 1 178 ? 20.303 -0.720 -29.763 1.00 61.16 178 ASN A O 1
ATOM 1363 N N . ARG A 1 179 ? 19.465 -1.412 -27.809 1.00 60.22 179 ARG A N 1
ATOM 1364 C CA . ARG A 1 179 ? 18.211 -1.982 -28.359 1.00 60.22 179 ARG A CA 1
ATOM 1365 C C . ARG A 1 179 ? 17.091 -0.941 -28.601 1.00 60.22 179 ARG A C 1
ATOM 1367 O O . ARG A 1 179 ? 15.909 -1.216 -28.365 1.00 60.22 179 ARG A O 1
ATOM 1374 N N . GLY A 1 180 ? 17.438 0.250 -29.093 1.00 58.56 180 GLY A N 1
ATOM 1375 C CA . GLY A 1 180 ? 16.493 1.301 -29.517 1.00 58.56 180 GLY A CA 1
ATOM 1376 C C . GLY A 1 180 ? 16.332 2.488 -28.552 1.00 58.56 180 GLY A C 1
ATOM 1377 O O . GLY A 1 180 ? 16.978 2.549 -27.511 1.00 58.56 180 GLY A O 1
ATOM 1378 N N . THR A 1 181 ? 15.488 3.455 -28.931 1.00 51.00 181 THR A N 1
ATOM 1379 C CA . THR A 1 181 ? 15.263 4.724 -28.212 1.00 51.00 181 THR A CA 1
ATOM 1380 C C . THR A 1 181 ? 14.451 4.556 -26.927 1.00 51.00 181 THR A C 1
ATOM 1382 O O . THR A 1 181 ? 13.592 3.678 -26.845 1.00 51.00 181 THR A O 1
ATOM 1385 N N . PHE A 1 182 ? 14.696 5.438 -25.951 1.00 53.41 182 PHE A N 1
ATOM 1386 C CA . PHE A 1 182 ? 13.917 5.548 -24.714 1.00 53.41 182 PHE A CA 1
ATOM 1387 C C . PHE A 1 182 ? 12.415 5.686 -25.019 1.00 53.41 182 PHE A C 1
ATOM 1389 O O . PHE A 1 182 ? 12.046 6.583 -25.784 1.00 53.41 182 PHE A O 1
ATOM 1396 N N . PRO A 1 183 ? 11.533 4.875 -24.413 1.00 56.44 183 PRO A N 1
ATOM 1397 C CA . PRO A 1 183 ? 10.155 5.300 -24.209 1.00 56.44 183 PRO A CA 1
ATOM 1398 C C . PRO A 1 183 ? 10.171 6.566 -23.336 1.00 56.44 183 PRO A C 1
ATOM 1400 O O . PRO A 1 183 ? 11.035 6.704 -22.466 1.00 56.44 183 PRO A O 1
ATOM 1403 N N . SER A 1 184 ? 9.248 7.505 -23.553 1.00 59.50 184 SER A N 1
ATOM 1404 C CA . SER A 1 184 ? 8.980 8.551 -22.557 1.00 59.50 184 SER A CA 1
ATOM 1405 C C . SER A 1 184 ? 8.731 7.894 -21.201 1.00 59.50 184 SER A C 1
ATOM 1407 O O . SER A 1 184 ? 8.109 6.832 -21.165 1.00 59.50 184 SER A O 1
ATOM 1409 N N . LEU A 1 185 ? 9.230 8.496 -20.116 1.00 60.88 185 LEU A N 1
ATOM 1410 C CA . LEU A 1 185 ? 8.956 7.967 -18.782 1.00 60.88 185 LEU A CA 1
ATOM 1411 C C . LEU A 1 185 ? 7.435 7.955 -18.576 1.00 60.88 185 LEU A C 1
ATOM 1413 O O . LEU A 1 185 ? 6.814 9.006 -18.762 1.00 60.88 185 LEU A O 1
ATOM 1417 N N . PRO A 1 186 ? 6.854 6.773 -18.326 1.00 66.69 186 PRO A N 1
ATOM 1418 C CA . PRO A 1 186 ? 5.419 6.628 -18.185 1.00 66.69 186 PRO A CA 1
ATOM 1419 C C . PRO A 1 186 ? 4.921 7.324 -16.915 1.00 66.69 186 PRO A C 1
ATOM 1421 O O . PRO A 1 186 ? 5.665 7.488 -15.951 1.00 66.69 186 PRO A O 1
ATOM 1424 N N . ASP A 1 187 ? 3.662 7.743 -16.929 1.00 75.31 187 ASP A N 1
ATOM 1425 C CA . ASP A 1 187 ? 2.992 8.395 -15.802 1.00 75.31 187 ASP A CA 1
ATOM 1426 C C . ASP A 1 187 ? 2.336 7.322 -14.929 1.00 75.31 187 ASP A C 1
ATOM 1428 O O . ASP A 1 187 ? 1.507 6.541 -15.408 1.00 75.31 187 ASP A O 1
ATOM 1432 N N . LEU A 1 188 ? 2.683 7.293 -13.638 1.00 81.69 188 LEU A N 1
ATOM 1433 C CA . LEU A 1 188 ? 2.226 6.262 -12.706 1.00 81.69 188 LEU A CA 1
ATOM 1434 C C . LEU A 1 188 ? 0.692 6.175 -12.585 1.00 81.69 188 LEU A C 1
ATOM 1436 O O . LEU A 1 188 ? 0.174 5.145 -12.150 1.00 81.69 188 LEU A O 1
ATOM 1440 N N . CYS A 1 189 ? -0.037 7.229 -12.959 1.00 81.69 189 CYS A N 1
ATOM 1441 C CA . CYS A 1 189 ? -1.495 7.311 -12.917 1.00 81.69 189 CYS A CA 1
ATOM 1442 C C . CYS A 1 189 ? -2.198 7.263 -14.276 1.00 81.69 189 CYS A C 1
ATOM 1444 O O . CYS A 1 189 ? -3.433 7.260 -14.298 1.00 81.69 189 CYS A O 1
ATOM 1446 N N . ASN A 1 190 ? -1.467 7.305 -15.389 1.00 67.12 190 ASN A N 1
ATOM 1447 C CA . ASN A 1 190 ? -2.063 7.429 -16.720 1.00 67.12 190 ASN A CA 1
ATOM 1448 C C . ASN A 1 190 ? -1.584 6.358 -17.713 1.00 67.12 190 ASN A C 1
ATOM 1450 O O . ASN A 1 190 ? -2.058 6.359 -18.852 1.00 67.12 190 ASN A O 1
ATOM 1454 N N . ASP A 1 191 ? -0.699 5.443 -17.309 1.00 62.19 191 ASP A N 1
ATOM 1455 C CA . ASP A 1 191 ? -0.189 4.405 -18.202 1.00 62.19 191 ASP A CA 1
ATOM 1456 C C . ASP A 1 191 ? -0.951 3.076 -18.186 1.00 62.19 191 ASP A C 1
ATOM 1458 O O . ASP A 1 191 ? -1.609 2.670 -17.231 1.00 62.19 191 ASP A O 1
ATOM 1462 N N . VAL A 1 192 ? -0.876 2.410 -19.337 1.00 44.75 192 VAL A N 1
ATOM 1463 C CA . VAL A 1 192 ? -1.539 1.141 -19.642 1.00 44.75 192 VAL A CA 1
ATOM 1464 C C . VAL A 1 192 ? -0.543 0.017 -19.363 1.00 44.75 192 VAL A C 1
ATOM 1466 O O . VAL A 1 192 ? 0.574 0.078 -19.875 1.00 44.75 192 VAL A O 1
ATOM 1469 N N . ASP A 1 193 ? -0.944 -0.976 -18.559 1.00 40.72 193 ASP A N 1
ATOM 1470 C CA . ASP A 1 193 ? -0.165 -2.165 -18.168 1.00 40.72 193 ASP A CA 1
ATOM 1471 C C . ASP A 1 193 ? 0.917 -2.554 -19.192 1.00 40.72 193 ASP A C 1
ATOM 1473 O O . ASP A 1 193 ? 0.621 -2.968 -20.319 1.00 40.72 193 ASP A O 1
ATOM 1477 N N . LEU A 1 194 ? 2.191 -2.451 -18.797 1.00 37.81 194 LEU A N 1
ATOM 1478 C CA . LEU A 1 194 ? 3.275 -3.036 -19.582 1.00 37.81 194 LEU A CA 1
ATOM 1479 C C . LEU A 1 194 ? 3.167 -4.569 -19.478 1.00 37.81 194 LEU A C 1
ATOM 1481 O O . LEU A 1 194 ? 3.006 -5.088 -18.373 1.00 37.81 194 LEU A O 1
ATOM 1485 N N . PRO A 1 195 ? 3.247 -5.312 -20.595 1.00 34.34 195 PRO A N 1
ATOM 1486 C CA . PRO A 1 195 ? 3.089 -6.761 -20.575 1.00 34.34 195 PRO A CA 1
ATOM 1487 C C . PRO A 1 195 ? 4.190 -7.444 -19.748 1.00 34.34 195 PRO A C 1
ATOM 1489 O O . PRO A 1 195 ? 5.363 -7.076 -19.852 1.00 34.34 195 PRO A O 1
ATOM 1492 N N . ASN A 1 196 ? 3.759 -8.432 -18.950 1.00 34.12 196 ASN A N 1
ATOM 1493 C CA . ASN A 1 196 ? 4.583 -9.340 -18.136 1.00 34.12 196 ASN A CA 1
ATOM 1494 C C . ASN A 1 196 ? 5.657 -10.078 -18.943 1.00 34.12 196 ASN A C 1
ATOM 1496 O O . ASN A 1 196 ? 5.339 -10.533 -20.068 1.00 34.12 196 ASN A O 1
#

pLDDT: mean 81.88, std 17.05, range [34.12, 98.38]

Secondary structure (DSSP, 8-state):
-BTTB-TTSS-GGG-B-S-SB-GGGEEEEE--BTTB-SEEEEESTT-EEE-SSSEEEEEEESS---SSSS--EEEEEEETTTS-EEEEEEE-SS---HHHHHHTB---TT-EE-TT-EEEE----STT-EEEEEEE-TTGGGG---GGGGB-HHHHHHHHHHHHHHHHHHHHHHHHTT-SPPPPPPPTTT------

Solvent-accessible surface area (backbone atoms only — not comparable to full-atom values): 10690 Å² total; per-residue (Å²): 127,69,88,87,49,60,85,82,73,57,60,85,65,48,55,28,81,40,59,50,44,50,76,89,37,54,66,45,62,46,50,11,27,97,92,35,73,28,35,35,44,20,41,47,68,60,26,48,29,22,32,38,41,40,26,34,26,76,40,67,44,71,58,62,80,58,82,71,80,42,53,14,34,36,42,29,30,40,23,71,72,60,69,31,30,47,35,42,36,37,36,26,48,35,79,67,56,73,65,59,52,50,76,33,41,67,65,53,70,67,37,77,46,47,55,54,37,70,40,32,40,39,66,45,66,41,95,76,16,28,31,42,34,35,43,30,50,92,70,38,83,86,62,54,45,48,51,55,79,40,33,30,71,70,47,34,50,50,52,49,54,51,39,52,49,38,51,50,59,67,42,40,64,44,61,77,66,69,73,68,80,81,73,76,84,76,48,58,64,76,30,70,79,77,85,131

Radius of gyration: 16.75 Å; Cα contacts (8 Å, |Δi|>4): 422; chains: 1; bounding box: 42×44×46 Å